Protein AF-A0A2V6LRP0-F1 (afdb_monomer)

Sequence (288 aa):
MRLLSAGLIYVAVSTVAALLLGENAGGLNWSISFVSLVVGATVGIALFFLIAPTPVRLGPSAQSPVAAPGDHPLARYRPIWLCLVGFVFAIFAFRSFCWLFYFEGGNIDIQSPFNLGDLGLHLTYIKTFANGVSLWPDSPIYVFSKLRYPVGIDLFNGILTNLGFDLRPQLAATGLLASLATFYALYRWGGTFTVAGFLFNGGIAGYAFLQTHQFLDYQGTSHVSWKSIPLTMFVTQRGLLYAIPAGLLLLRQWRVKYGSDSDQENQLLPVWAEYILYATMPLFHIHT

Secondary structure (DSSP, 8-state):
-HHHHHHHHHHHHHHHHHHHHHHHHTS--HHHHHHHHHHHHHHHHHHHHHSPPPP---SS-S------S---GGGGGHHHHHHHHHHHHHHHHHHHHHTSSEEETTEEE-S-HHHHHHHHHHHHHHHHHHTTPPSSPBPSSSTT-B--S--HHHHHHHHHHHTT--HHHHHHHHHHHHHHHHHHHHHHHHHHHHHHHHHT-S-SGGGGHHHH-----SSS-SS-----HIIIIITT-TTHHHHHHHHHHHHHHHHHHHSS-GGGGGGPPPHHHHHHHHHHHHHHT---

Foldseek 3Di:
DLLLLLVLQLLLQLLVQLQVVLQVVQADALVSLVVSNVRSNVVSVVQSVVADPDPPCPDDDDDDDDDDPDPPVVVVCQVVLLVVLVVVLLVLLQVLQLPCWDDDDPDIDGDAPLQPVLVVVLVVLLVCRLVTHGPQACDPVDPPHTDQDLCSVSSSSSSVVNNVDDPRVSRSVLSSVLSVLLSVLQCVQPRSVSSCCLVPDFDCPVVVCVVPVDDDDQCPDPPHHGDHCCRNPVSRQVLCSSCNSLVSLLVVLCCQVVHPVVVCPSRHGDPVSSCSSVVSSSSRDDRD

Structure (mmCIF, N/CA/C/O backbone):
data_AF-A0A2V6LRP0-F1
#
_entry.id   AF-A0A2V6LRP0-F1
#
loop_
_atom_site.group_PDB
_atom_site.id
_atom_site.type_symbol
_atom_site.label_atom_id
_atom_site.label_alt_id
_atom_site.label_comp_id
_atom_site.label_asym_id
_atom_site.label_entity_id
_atom_site.label_seq_id
_atom_site.pdbx_PDB_ins_code
_atom_site.Cartn_x
_atom_site.Cartn_y
_atom_site.Cartn_z
_atom_site.occupancy
_atom_site.B_iso_or_equiv
_atom_site.auth_seq_id
_atom_site.auth_comp_id
_atom_site.auth_asym_id
_atom_site.auth_atom_id
_atom_site.pdbx_PDB_model_num
ATOM 1 N N . MET A 1 1 ? 7.423 -14.444 -5.292 1.00 81.19 1 MET A N 1
ATOM 2 C CA . MET A 1 1 ? 5.959 -14.245 -5.244 1.00 81.19 1 MET A CA 1
ATOM 3 C C . MET A 1 1 ? 5.414 -14.575 -3.864 1.00 81.19 1 MET A C 1
ATOM 5 O O . MET A 1 1 ? 4.744 -13.717 -3.330 1.00 81.19 1 MET A O 1
ATOM 9 N N . ARG A 1 2 ? 5.790 -15.706 -3.238 1.00 89.50 2 ARG A N 1
ATOM 10 C CA . ARG A 1 2 ? 5.355 -16.110 -1.878 1.00 89.50 2 ARG A CA 1
ATOM 11 C C . ARG A 1 2 ? 5.292 -14.976 -0.846 1.00 89.50 2 ARG A C 1
ATOM 13 O O . ARG A 1 2 ? 4.224 -14.720 -0.313 1.00 89.50 2 ARG A O 1
ATOM 20 N N . LEU A 1 3 ? 6.409 -14.278 -0.611 1.00 91.69 3 LEU A N 1
ATOM 21 C CA . LEU A 1 3 ? 6.471 -13.178 0.363 1.00 91.69 3 LEU A CA 1
ATOM 22 C C . LEU A 1 3 ? 5.552 -12.006 -0.002 1.00 91.69 3 LEU A C 1
ATOM 24 O O . LEU A 1 3 ? 4.847 -11.499 0.860 1.00 91.69 3 LEU A O 1
ATOM 28 N N . LEU A 1 4 ? 5.532 -11.611 -1.281 1.00 93.00 4 LEU A N 1
ATOM 29 C CA . LEU A 1 4 ? 4.643 -10.556 -1.770 1.00 93.00 4 LEU A CA 1
ATOM 30 C C . LEU A 1 4 ? 3.175 -10.934 -1.525 1.00 93.00 4 LEU A 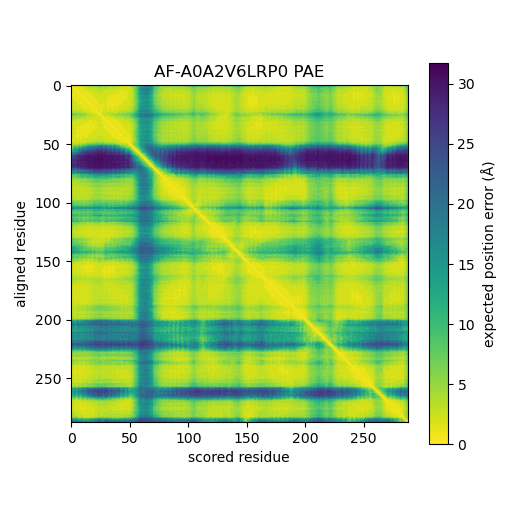C 1
ATOM 32 O O . LEU A 1 4 ? 2.433 -10.166 -0.927 1.00 93.00 4 LEU A O 1
ATOM 36 N N . SER A 1 5 ? 2.772 -12.131 -1.954 1.00 93.56 5 SER A N 1
ATOM 37 C CA . SER A 1 5 ? 1.408 -12.638 -1.801 1.00 93.56 5 SER A CA 1
ATOM 38 C C . SER A 1 5 ? 0.996 -12.731 -0.332 1.00 93.56 5 SER A C 1
ATOM 40 O O . SER A 1 5 ? -0.081 -12.269 0.028 1.00 93.56 5 SER A O 1
ATOM 42 N N . ALA A 1 6 ? 1.867 -13.279 0.519 1.00 95.06 6 ALA A N 1
ATOM 43 C CA . ALA A 1 6 ? 1.636 -13.389 1.955 1.00 95.06 6 ALA A CA 1
ATOM 44 C C . ALA A 1 6 ? 1.491 -12.014 2.622 1.00 95.06 6 ALA A C 1
ATOM 46 O O . ALA A 1 6 ? 0.571 -11.822 3.410 1.00 95.06 6 ALA A O 1
ATOM 47 N N . GLY A 1 7 ? 2.344 -11.046 2.270 1.00 96.12 7 GLY A N 1
ATOM 48 C CA . GLY A 1 7 ? 2.273 -9.682 2.798 1.00 96.12 7 GLY A CA 1
ATOM 49 C C . GLY A 1 7 ? 1.002 -8.939 2.376 1.00 96.12 7 GLY A C 1
ATOM 50 O O . GLY A 1 7 ? 0.372 -8.279 3.197 1.00 96.12 7 GLY A O 1
ATOM 51 N N . LEU A 1 8 ? 0.574 -9.085 1.120 1.00 96.44 8 LEU A N 1
ATOM 52 C CA . LEU A 1 8 ? -0.672 -8.475 0.643 1.00 96.44 8 LEU A CA 1
ATOM 53 C C . LEU A 1 8 ? -1.908 -9.105 1.296 1.00 96.44 8 LEU A C 1
ATOM 55 O O . LEU A 1 8 ? -2.848 -8.397 1.648 1.00 96.44 8 LEU A O 1
ATOM 59 N N . ILE A 1 9 ? -1.904 -10.422 1.494 1.00 97.12 9 ILE A N 1
ATOM 60 C CA . ILE A 1 9 ? -2.987 -11.116 2.198 1.00 97.12 9 ILE A CA 1
ATOM 61 C C . ILE A 1 9 ? -3.009 -10.754 3.677 1.00 97.12 9 ILE A C 1
ATOM 63 O O . ILE A 1 9 ? -4.087 -10.525 4.214 1.00 97.12 9 ILE A O 1
ATOM 67 N N . TYR A 1 10 ? -1.844 -10.616 4.311 1.00 97.75 10 TYR A N 1
ATOM 68 C CA . TYR A 1 10 ? -1.738 -10.119 5.679 1.00 97.75 10 TYR A CA 1
ATOM 69 C C . TYR A 1 10 ? -2.442 -8.768 5.837 1.00 97.75 10 TYR A C 1
ATOM 71 O O . TYR A 1 10 ? -3.301 -8.633 6.707 1.00 97.75 10 TYR A O 1
ATOM 79 N N . VAL A 1 11 ? -2.138 -7.798 4.967 1.00 97.38 11 VAL A N 1
ATOM 80 C CA . VAL A 1 11 ? -2.773 -6.472 5.006 1.00 97.38 11 VAL A CA 1
ATOM 81 C C . VAL A 1 11 ? -4.278 -6.586 4.756 1.00 97.38 11 VAL A C 1
ATOM 83 O O . VAL A 1 11 ? -5.061 -6.104 5.567 1.00 97.38 11 VAL A O 1
ATOM 86 N N . ALA A 1 12 ? -4.697 -7.273 3.691 1.00 97.12 12 ALA A N 1
ATOM 87 C CA . ALA A 1 12 ? -6.111 -7.395 3.331 1.00 97.12 12 ALA A CA 1
ATOM 88 C C . ALA A 1 12 ? -6.955 -8.042 4.434 1.00 97.12 12 ALA A C 1
ATOM 90 O O . ALA A 1 12 ? -7.984 -7.501 4.832 1.00 97.12 12 ALA A O 1
ATOM 91 N N . VAL A 1 13 ? -6.507 -9.189 4.944 1.00 97.81 13 VAL A N 1
ATOM 92 C CA . VAL A 1 13 ? -7.229 -9.952 5.965 1.00 97.81 13 VAL A CA 1
ATOM 93 C C . VAL A 1 13 ? -7.245 -9.197 7.289 1.00 97.81 13 VAL A C 1
ATOM 95 O O . VAL A 1 13 ? -8.294 -9.152 7.923 1.00 97.81 13 VAL A O 1
ATOM 98 N N . SER A 1 14 ? -6.139 -8.552 7.678 1.00 98.00 14 SER A N 1
ATOM 99 C CA . SER A 1 14 ? -6.110 -7.722 8.891 1.00 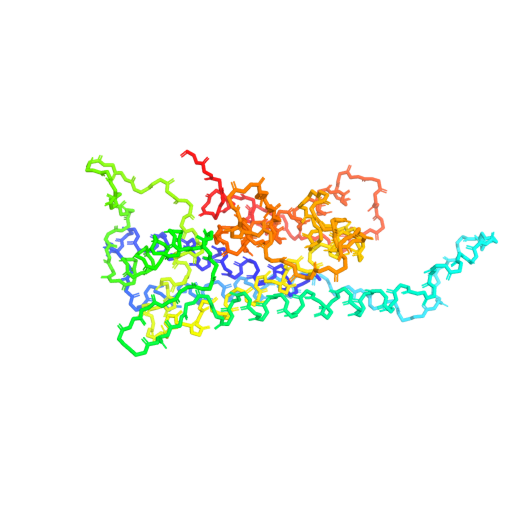98.00 14 SER A CA 1
ATOM 100 C C . SER A 1 14 ? -7.120 -6.581 8.810 1.00 98.00 14 SER A C 1
ATOM 102 O O . SER A 1 14 ? -7.878 -6.357 9.749 1.00 98.00 14 SER A O 1
ATOM 104 N N . THR A 1 15 ? -7.169 -5.880 7.675 1.00 96.88 15 THR A N 1
ATOM 105 C CA . THR A 1 15 ? -8.098 -4.764 7.473 1.00 96.88 15 THR A CA 1
ATOM 106 C C . THR A 1 15 ? -9.554 -5.228 7.487 1.00 96.88 15 THR A C 1
ATOM 108 O O . THR A 1 15 ? -10.384 -4.603 8.142 1.00 96.88 15 THR A O 1
ATOM 111 N N . VAL A 1 16 ? -9.878 -6.329 6.801 1.00 96.50 16 VAL A N 1
ATOM 112 C CA . VAL A 1 16 ? -11.248 -6.870 6.770 1.00 96.50 16 VAL A CA 1
ATOM 113 C C . VAL A 1 16 ? -11.673 -7.395 8.139 1.00 96.50 16 VAL A C 1
ATOM 115 O O . VAL A 1 16 ? -12.790 -7.122 8.567 1.00 96.50 16 VAL A O 1
ATOM 118 N N . ALA A 1 17 ? -10.796 -8.107 8.851 1.00 97.19 17 ALA A N 1
ATOM 119 C CA . ALA A 1 17 ? -11.086 -8.584 10.200 1.00 97.19 17 ALA A CA 1
ATOM 120 C C . ALA A 1 17 ? -11.372 -7.413 11.150 1.00 97.19 17 ALA A C 1
ATOM 122 O O . ALA A 1 17 ? -12.369 -7.441 11.868 1.00 97.19 17 ALA A O 1
ATOM 123 N N . ALA A 1 18 ? -10.560 -6.354 11.092 1.00 96.81 18 ALA A N 1
ATOM 124 C CA . ALA A 1 18 ? -10.759 -5.163 11.912 1.00 96.81 18 ALA A CA 1
ATOM 125 C C . ALA A 1 18 ? -12.062 -4.437 11.575 1.00 96.81 18 ALA A C 1
ATOM 127 O O . ALA A 1 18 ? -12.751 -3.975 12.480 1.00 96.81 18 ALA A O 1
ATOM 128 N N . LEU A 1 19 ? -12.417 -4.372 10.289 1.00 95.25 19 LEU A N 1
ATOM 129 C CA . LEU A 1 19 ? -13.678 -3.794 9.842 1.00 95.25 19 LEU A CA 1
ATOM 130 C C . LEU A 1 19 ? -14.876 -4.570 10.403 1.00 95.25 19 LEU A C 1
ATOM 132 O O . LEU A 1 19 ? -15.718 -3.981 11.071 1.00 95.25 19 LEU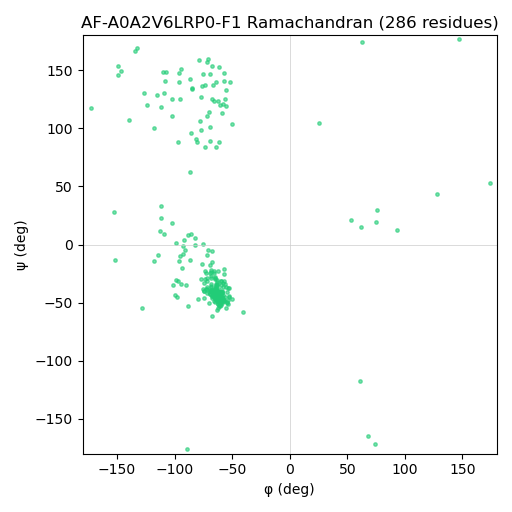 A O 1
ATOM 136 N N . LEU A 1 20 ? -14.921 -5.888 10.188 1.00 95.69 20 LEU A N 1
ATOM 137 C CA . LEU A 1 20 ? -16.047 -6.730 10.605 1.00 95.69 20 LEU A CA 1
ATOM 138 C C . LEU A 1 20 ? -16.187 -6.800 12.129 1.00 95.69 20 LEU A C 1
ATOM 140 O O . LEU A 1 20 ? -17.292 -6.728 12.665 1.00 95.69 20 LEU A O 1
ATOM 144 N N . LEU A 1 21 ? -15.076 -6.948 12.851 1.00 96.00 21 LEU A N 1
ATOM 145 C CA . LEU A 1 21 ? -15.097 -6.982 14.313 1.00 96.00 21 LEU A CA 1
ATOM 146 C C . LEU A 1 21 ? -15.426 -5.606 14.897 1.00 96.00 21 LEU A C 1
ATOM 148 O O . LEU A 1 21 ? -16.196 -5.520 15.852 1.00 96.00 21 LEU A O 1
ATOM 152 N N . GLY A 1 22 ? -14.876 -4.537 14.319 1.00 94.62 22 GLY A N 1
ATOM 153 C CA . GLY A 1 22 ? -15.127 -3.173 14.770 1.00 94.62 22 GLY A CA 1
ATOM 154 C C . GLY A 1 22 ? -16.558 -2.709 14.503 1.00 94.62 22 GLY A C 1
ATOM 155 O O . GLY A 1 22 ? -17.126 -2.028 15.347 1.00 94.62 22 GLY A O 1
ATOM 156 N N . GLU A 1 23 ? -17.182 -3.118 13.397 1.00 93.81 23 GLU A N 1
ATOM 157 C CA . GLU A 1 23 ? -18.602 -2.838 13.127 1.00 93.81 23 GLU A CA 1
ATOM 158 C C . GLU A 1 23 ? -19.511 -3.487 14.183 1.00 93.81 23 GLU A C 1
ATOM 160 O O . GLU A 1 23 ? -20.404 -2.836 14.719 1.00 93.81 23 GLU A O 1
ATOM 165 N N . ASN A 1 24 ? -19.219 -4.731 14.577 1.00 92.94 24 ASN A N 1
ATOM 166 C CA . ASN A 1 24 ? -19.981 -5.437 15.612 1.0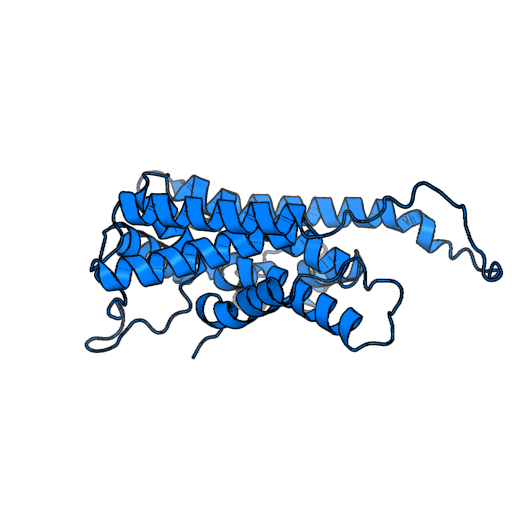0 92.94 24 ASN A CA 1
ATOM 167 C C . ASN A 1 24 ? -19.742 -4.899 17.033 1.00 92.94 24 ASN A C 1
ATOM 169 O O . ASN A 1 24 ? -20.615 -5.011 17.891 1.00 92.94 24 ASN A O 1
ATOM 173 N N . ALA A 1 25 ? -18.561 -4.339 17.302 1.00 91.88 25 ALA A N 1
ATOM 174 C CA . ALA A 1 25 ? -18.176 -3.840 18.621 1.00 91.88 25 ALA A CA 1
ATOM 175 C C . ALA A 1 25 ? -18.342 -2.319 18.794 1.00 91.88 25 ALA A C 1
ATOM 177 O O . ALA A 1 25 ? -18.007 -1.791 19.853 1.00 91.88 25 ALA A O 1
ATOM 178 N N . GLY A 1 26 ? -18.834 -1.612 17.771 1.00 91.12 26 GLY A N 1
ATOM 179 C CA . GLY A 1 26 ? -19.011 -0.158 17.800 1.00 91.12 26 GLY A CA 1
ATOM 180 C C . GLY A 1 26 ? -17.716 0.652 17.663 1.00 91.12 26 GLY A C 1
ATOM 181 O O . GLY A 1 26 ? -17.709 1.829 18.009 1.00 91.12 26 GLY A O 1
ATOM 182 N N . GLY A 1 27 ? -16.636 0.053 17.153 1.00 93.56 27 GLY A N 1
ATOM 183 C CA . GLY A 1 27 ? -15.362 0.717 16.868 1.00 93.56 27 GLY A CA 1
ATOM 184 C C . GLY A 1 27 ? -14.135 -0.172 17.071 1.00 93.56 27 GLY A C 1
ATOM 185 O O . GLY A 1 27 ? -14.229 -1.324 17.499 1.00 93.56 27 GLY A O 1
ATOM 186 N N . LEU A 1 28 ? -12.951 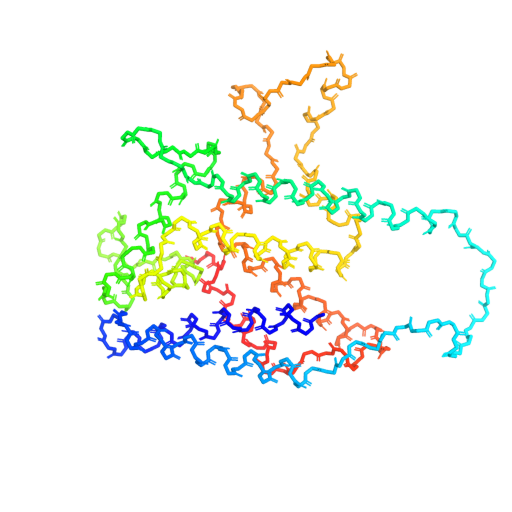0.363 16.756 1.00 94.81 28 LEU A N 1
ATOM 187 C CA . LEU A 1 28 ? -11.689 -0.308 17.072 1.00 94.81 28 LEU A CA 1
ATOM 188 C C . LEU A 1 28 ? -11.353 -0.166 18.558 1.00 94.81 28 LEU A C 1
ATOM 190 O O . LEU A 1 28 ? -11.410 0.916 19.130 1.00 94.81 28 LEU A O 1
ATOM 194 N N . ASN A 1 29 ? -10.917 -1.264 19.163 1.00 95.44 29 ASN A N 1
ATOM 195 C CA . ASN A 1 29 ? -10.284 -1.282 20.476 1.00 95.44 29 ASN A CA 1
ATOM 196 C C . ASN A 1 29 ? -9.015 -2.136 20.412 1.00 95.44 29 ASN A C 1
ATOM 198 O O . ASN A 1 29 ? -8.767 -2.818 19.413 1.00 95.44 29 ASN A O 1
ATOM 202 N N . TRP A 1 30 ? -8.204 -2.076 21.464 1.00 96.50 30 TRP A N 1
ATOM 203 C CA . TRP A 1 30 ? -6.908 -2.750 21.494 1.00 96.50 30 TRP A CA 1
ATOM 204 C C . TRP A 1 30 ? -7.016 -4.247 21.150 1.00 96.50 30 TRP A C 1
ATOM 206 O O . TRP A 1 30 ? -6.268 -4.744 20.307 1.00 96.50 30 TRP A O 1
ATOM 216 N N . SER A 1 31 ? -8.001 -4.947 21.723 1.00 97.12 31 SER A N 1
ATOM 217 C CA . SER A 1 31 ? -8.227 -6.380 21.496 1.00 97.12 31 SER A CA 1
ATOM 218 C C . SER A 1 31 ? -8.595 -6.683 20.046 1.00 97.12 31 SER A C 1
ATOM 220 O O . SER A 1 31 ? -8.038 -7.605 19.454 1.00 97.12 31 SER A O 1
ATOM 222 N N . ILE A 1 32 ? -9.493 -5.895 19.449 1.00 97.06 32 ILE A N 1
ATOM 223 C CA . ILE A 1 32 ? -9.894 -6.045 18.043 1.00 97.06 32 ILE A CA 1
ATOM 224 C C . ILE A 1 32 ? -8.700 -5.813 17.129 1.00 97.06 32 ILE A C 1
ATOM 226 O O . ILE A 1 32 ? -8.460 -6.618 16.229 1.00 97.06 32 ILE A O 1
ATOM 230 N N . SER A 1 33 ? -7.926 -4.755 17.375 1.00 97.12 33 SER A N 1
ATOM 231 C CA . SER A 1 33 ? -6.719 -4.471 16.602 1.00 97.12 33 SER A CA 1
ATOM 232 C C . SER A 1 33 ? -5.726 -5.628 16.672 1.00 97.12 33 SER A C 1
ATOM 234 O O . SER A 1 33 ? -5.255 -6.098 15.637 1.00 97.12 33 SER A O 1
ATOM 236 N N . PHE A 1 34 ? -5.449 -6.130 17.875 1.00 97.88 34 PHE A N 1
ATOM 237 C CA . PHE A 1 34 ? -4.514 -7.230 18.083 1.00 97.88 34 PHE A CA 1
ATOM 238 C C . PHE A 1 34 ? -4.980 -8.516 17.387 1.00 97.88 34 PHE A C 1
ATOM 240 O O . PHE A 1 34 ? -4.234 -9.098 16.598 1.00 97.88 34 PHE A O 1
ATOM 247 N N . VAL A 1 35 ? -6.231 -8.927 17.616 1.00 97.94 35 VAL A N 1
ATOM 248 C CA . VAL A 1 35 ? -6.817 -10.129 17.001 1.00 97.94 35 VAL A CA 1
ATOM 249 C C . VAL A 1 35 ? -6.803 -10.023 15.478 1.00 97.94 35 VAL A C 1
ATOM 251 O O . VAL A 1 35 ? -6.448 -10.989 14.807 1.00 97.94 35 VAL A O 1
ATOM 254 N N . SER A 1 36 ? -7.114 -8.853 14.921 1.00 97.94 36 SER A N 1
ATOM 255 C CA . SER A 1 36 ? -7.132 -8.643 13.470 1.00 97.94 36 SER A CA 1
ATOM 256 C C . SER A 1 36 ? -5.757 -8.856 12.835 1.00 97.94 36 SER A C 1
ATOM 258 O O . SER A 1 36 ? -5.660 -9.536 11.812 1.00 97.94 36 SER A O 1
ATOM 260 N N . LEU A 1 37 ? -4.684 -8.357 13.464 1.00 98.00 37 LEU A N 1
ATOM 261 C CA . LEU A 1 37 ? -3.315 -8.603 12.995 1.00 98.00 37 LEU A CA 1
ATOM 262 C C . LEU A 1 37 ? -2.916 -10.075 13.122 1.00 98.00 37 LEU A C 1
ATOM 264 O O . LEU A 1 37 ? -2.272 -10.609 12.221 1.00 98.00 37 LEU A O 1
ATOM 268 N N . VAL A 1 38 ? -3.306 -10.746 14.211 1.00 98.06 38 VAL A N 1
ATOM 269 C CA . VAL A 1 38 ? -3.031 -12.179 14.397 1.00 98.06 38 VAL A CA 1
ATOM 270 C C . VAL A 1 38 ? -3.719 -13.000 13.308 1.00 98.06 38 VAL A C 1
ATOM 272 O O . VAL A 1 38 ? -3.060 -13.814 12.665 1.00 98.06 38 VAL A O 1
ATOM 275 N N . VAL A 1 39 ? -5.001 -12.744 13.033 1.00 98.00 39 VAL A N 1
ATOM 276 C CA . VAL A 1 39 ? -5.752 -13.421 11.961 1.00 98.00 39 VAL A CA 1
ATOM 277 C C . VAL A 1 39 ? -5.089 -13.180 10.605 1.00 98.00 39 VAL A C 1
ATOM 279 O O . VAL A 1 39 ? -4.840 -14.134 9.863 1.00 98.00 39 VAL A O 1
ATOM 282 N N . GLY A 1 40 ? -4.730 -11.932 10.295 1.00 97.44 40 GLY A N 1
ATOM 283 C CA . GLY A 1 40 ? -3.989 -11.612 9.079 1.00 97.44 40 GLY A CA 1
ATOM 284 C C . GLY A 1 40 ? -2.662 -12.364 8.984 1.00 97.44 40 GLY A C 1
ATOM 285 O O . GLY A 1 40 ? -2.330 -12.899 7.923 1.00 97.44 40 GLY A O 1
ATOM 286 N N . ALA A 1 41 ? -1.904 -12.442 10.082 1.00 97.69 41 ALA A N 1
ATOM 287 C CA . ALA A 1 41 ? -0.611 -13.122 10.123 1.00 97.69 41 ALA A CA 1
ATOM 288 C C . ALA A 1 41 ? -0.776 -14.626 9.906 1.00 97.69 41 ALA A C 1
ATOM 290 O O . ALA A 1 41 ? -0.056 -15.206 9.095 1.00 97.69 41 ALA A O 1
ATOM 291 N N . THR A 1 42 ? -1.758 -15.252 10.555 1.00 97.69 42 THR A N 1
ATOM 292 C CA . THR A 1 42 ? -2.059 -16.676 10.382 1.00 97.69 42 THR A CA 1
ATOM 293 C C . THR A 1 42 ? -2.390 -17.003 8.929 1.00 97.69 42 THR A C 1
ATOM 295 O O . THR A 1 42 ? -1.798 -17.923 8.365 1.00 97.69 42 THR A O 1
ATOM 298 N N . VAL A 1 43 ? -3.274 -16.233 8.285 1.00 96.88 43 VAL A N 1
ATOM 299 C CA . VAL A 1 43 ? -3.660 -16.481 6.884 1.00 96.88 43 VAL A CA 1
ATOM 300 C C . VAL A 1 43 ? -2.503 -16.189 5.923 1.00 96.88 43 VAL A C 1
ATOM 302 O O . VAL A 1 43 ? -2.271 -16.958 4.988 1.00 96.88 43 VAL A O 1
ATOM 305 N N . GLY A 1 44 ? -1.728 -15.128 6.165 1.00 96.12 44 GLY A N 1
ATOM 306 C CA . GLY A 1 44 ? -0.536 -14.806 5.376 1.00 96.12 44 GLY A CA 1
ATOM 307 C C . GLY A 1 44 ? 0.544 -15.890 5.464 1.00 96.12 44 GLY A C 1
ATOM 308 O O . GLY A 1 44 ? 1.090 -16.302 4.439 1.00 96.12 44 GLY A O 1
ATOM 309 N N . ILE A 1 45 ? 0.816 -16.406 6.666 1.00 96.25 45 ILE A N 1
ATOM 310 C CA . ILE A 1 45 ? 1.762 -17.507 6.901 1.00 96.25 45 ILE A CA 1
ATOM 311 C C . ILE A 1 45 ? 1.253 -18.799 6.256 1.00 96.25 45 ILE A C 1
ATOM 313 O O . ILE A 1 45 ? 2.014 -19.475 5.561 1.00 96.25 45 ILE A O 1
ATOM 317 N N . ALA A 1 46 ? -0.031 -19.125 6.418 1.00 94.62 46 ALA A N 1
ATOM 318 C CA . ALA A 1 46 ? -0.636 -20.284 5.768 1.00 94.62 46 ALA A CA 1
ATOM 319 C C . ALA A 1 46 ? -0.469 -20.206 4.244 1.00 94.62 46 ALA A C 1
ATOM 321 O O . ALA A 1 46 ? 0.019 -21.150 3.623 1.00 94.62 46 ALA A O 1
ATOM 322 N N . LEU A 1 47 ? -0.771 -19.052 3.639 1.00 93.81 47 LEU A N 1
ATOM 323 C CA . LEU A 1 47 ? -0.557 -18.840 2.210 1.00 93.81 47 LEU A CA 1
ATOM 324 C C . LEU A 1 47 ? 0.910 -18.994 1.813 1.00 93.81 47 LEU A C 1
ATOM 326 O O . LEU A 1 47 ? 1.207 -19.605 0.786 1.00 93.81 47 LEU A 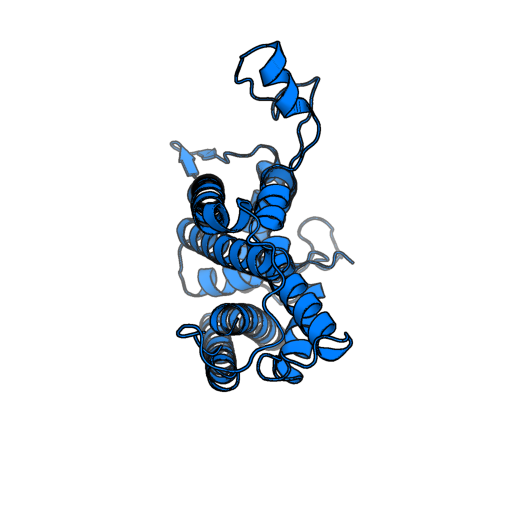O 1
ATOM 330 N N . PHE A 1 48 ? 1.829 -18.442 2.610 1.00 92.56 48 PHE A N 1
ATOM 331 C CA . PHE A 1 48 ? 3.255 -18.566 2.349 1.00 92.56 48 PHE A CA 1
ATOM 332 C C . PHE A 1 48 ? 3.637 -20.035 2.189 1.00 92.56 48 PHE A C 1
ATOM 334 O O . PHE A 1 48 ? 4.285 -20.367 1.19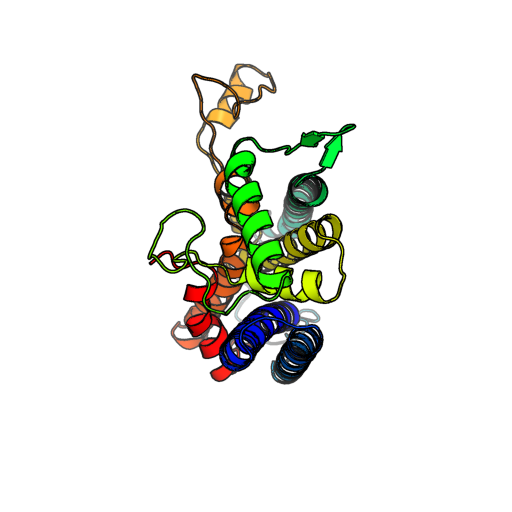9 1.00 92.56 48 PHE A O 1
ATOM 341 N N . PHE A 1 49 ? 3.200 -20.915 3.094 1.00 91.44 49 PHE A N 1
ATOM 342 C CA . PHE A 1 49 ? 3.490 -22.350 3.037 1.00 91.44 49 PHE A CA 1
ATOM 343 C C . PHE A 1 49 ? 2.742 -23.100 1.930 1.00 91.44 49 PHE A C 1
ATOM 345 O O . PHE A 1 49 ? 3.313 -24.033 1.371 1.00 91.44 49 PHE A O 1
ATOM 352 N N . LEU A 1 50 ? 1.531 -22.671 1.566 1.00 88.69 50 LEU A N 1
ATOM 353 C CA . LEU A 1 50 ? 0.731 -23.303 0.509 1.00 88.69 50 LEU A CA 1
ATOM 354 C C . LEU A 1 50 ? 1.243 -23.019 -0.908 1.00 88.69 50 LEU A C 1
ATOM 356 O O . LEU A 1 50 ? 1.058 -23.840 -1.802 1.00 88.69 50 LEU A O 1
ATOM 360 N N . ILE A 1 51 ? 1.880 -21.870 -1.140 1.00 85.25 51 ILE A N 1
ATOM 361 C CA . ILE A 1 51 ? 2.463 -21.565 -2.450 1.00 85.25 51 ILE A CA 1
ATOM 362 C C . ILE A 1 51 ? 3.780 -22.331 -2.601 1.00 85.25 51 ILE A C 1
ATOM 364 O O . ILE A 1 51 ? 4.693 -22.175 -1.783 1.00 85.25 51 ILE A O 1
ATOM 368 N N . ALA A 1 52 ? 3.918 -23.090 -3.690 1.00 73.69 52 ALA A N 1
ATOM 369 C CA . ALA A 1 52 ? 5.150 -23.804 -3.990 1.00 73.69 52 ALA A CA 1
ATOM 370 C C . ALA A 1 52 ? 6.353 -22.835 -4.076 1.00 73.69 52 ALA A C 1
ATOM 372 O O . ALA A 1 52 ? 6.235 -21.718 -4.603 1.00 73.69 52 ALA A O 1
ATOM 373 N N . PRO A 1 53 ? 7.536 -23.221 -3.561 1.00 70.19 53 PRO A N 1
ATOM 374 C CA . PRO A 1 53 ? 8.746 -22.449 -3.782 1.00 70.19 53 PRO A CA 1
ATOM 375 C C . PRO A 1 53 ? 8.963 -22.271 -5.284 1.00 70.19 53 PRO A C 1
ATOM 377 O O . PRO A 1 53 ? 8.895 -23.231 -6.046 1.00 70.19 53 PRO A O 1
ATOM 380 N N . THR A 1 54 ? 9.260 -21.044 -5.717 1.00 61.84 54 THR A N 1
ATOM 381 C CA . THR A 1 54 ? 9.827 -20.837 -7.052 1.00 61.84 54 THR A CA 1
ATOM 382 C C . THR A 1 54 ? 11.085 -21.696 -7.138 1.00 61.84 54 THR A C 1
ATOM 384 O O . THR A 1 54 ? 11.987 -21.448 -6.330 1.00 61.84 54 THR A O 1
ATOM 387 N N . PRO A 1 55 ? 11.173 -22.676 -8.057 1.00 53.72 55 PRO A N 1
ATOM 388 C CA . PRO A 1 55 ? 12.410 -23.408 -8.232 1.00 53.72 55 PRO A CA 1
ATOM 389 C C . PRO A 1 55 ? 13.487 -22.380 -8.564 1.00 53.72 55 PRO A C 1
ATOM 391 O O . PRO A 1 55 ? 13.358 -21.598 -9.512 1.00 53.72 55 PRO A O 1
ATOM 394 N N . VAL A 1 56 ? 14.523 -22.326 -7.729 1.00 44.66 56 VAL A N 1
ATOM 395 C CA . VAL A 1 56 ? 15.753 -21.628 -8.080 1.00 44.66 56 VAL A CA 1
ATOM 396 C C . VAL A 1 56 ? 16.227 -22.328 -9.348 1.00 44.66 56 VAL A C 1
ATOM 398 O O . VAL A 1 56 ? 16.530 -23.517 -9.297 1.00 44.66 56 VAL A O 1
ATOM 401 N N . ARG A 1 57 ? 16.229 -21.641 -10.500 1.00 43.22 57 ARG A N 1
ATOM 402 C CA . ARG A 1 57 ? 16.934 -22.137 -11.691 1.00 43.22 57 ARG A CA 1
ATOM 403 C C . ARG A 1 57 ? 18.424 -22.162 -11.344 1.00 43.22 57 ARG A C 1
ATOM 405 O O . ARG A 1 57 ? 19.147 -21.201 -11.587 1.00 43.22 57 ARG A O 1
ATOM 412 N N . LEU A 1 58 ? 18.846 -23.240 -10.698 1.00 37.47 58 LEU A N 1
ATOM 413 C CA . LEU A 1 58 ? 20.229 -23.604 -10.450 1.00 37.47 58 LEU A CA 1
ATOM 414 C C . LEU A 1 58 ? 20.802 -24.097 -11.779 1.00 37.47 58 LEU A C 1
ATOM 416 O O . LEU A 1 58 ? 20.789 -25.285 -12.060 1.00 37.47 58 LEU A O 1
ATOM 420 N N . GLY A 1 59 ? 21.258 -23.161 -12.611 1.00 36.09 59 GLY A N 1
ATOM 421 C CA . GLY A 1 59 ? 22.063 -23.463 -13.796 1.00 36.09 59 GLY A CA 1
ATOM 422 C C . GLY A 1 59 ? 21.384 -24.311 -14.892 1.00 36.09 59 GLY A C 1
ATOM 423 O O . GLY A 1 59 ? 20.230 -24.722 -14.768 1.00 36.09 59 GLY A O 1
ATOM 424 N N . PRO A 1 60 ? 22.067 -24.499 -16.035 1.00 44.91 60 PRO A N 1
ATOM 425 C CA . PRO A 1 60 ? 21.487 -25.098 -17.230 1.00 44.91 60 PRO A CA 1
ATOM 426 C C . PRO A 1 60 ? 21.568 -26.631 -17.192 1.00 44.91 60 PRO A C 1
ATOM 428 O O . PRO A 1 60 ? 22.565 -27.221 -17.587 1.00 44.91 60 PRO A O 1
ATOM 431 N N . SER A 1 61 ? 20.491 -27.275 -16.758 1.00 43.97 61 SER A N 1
ATOM 432 C CA . SER A 1 61 ? 20.190 -28.696 -17.005 1.00 43.97 61 SER A CA 1
ATOM 433 C C . SER A 1 61 ? 18.776 -28.941 -16.479 1.00 43.97 61 SER A C 1
ATOM 435 O O . SER A 1 61 ? 18.542 -28.728 -15.297 1.00 43.97 61 SER A O 1
ATOM 437 N N . ALA A 1 62 ? 17.743 -29.319 -17.216 1.00 39.69 62 ALA A N 1
ATOM 438 C CA . ALA A 1 62 ? 17.525 -29.855 -18.552 1.00 39.69 62 ALA A CA 1
ATOM 439 C C . ALA A 1 62 ? 16.129 -29.318 -18.980 1.00 39.69 62 ALA A C 1
ATOM 441 O O . ALA A 1 62 ? 15.331 -28.976 -18.114 1.00 39.69 62 ALA A O 1
ATOM 442 N N . GLN A 1 63 ? 15.726 -29.122 -20.230 1.00 34.12 63 GLN A N 1
ATOM 443 C CA . GLN A 1 63 ? 15.994 -29.777 -21.502 1.00 34.12 63 GLN A CA 1
ATOM 444 C C . GLN A 1 63 ? 15.962 -28.698 -22.605 1.00 34.12 63 GLN A C 1
ATOM 446 O O . GLN A 1 63 ? 15.261 -27.693 -22.484 1.00 34.12 63 GLN A O 1
ATOM 451 N N . SER A 1 64 ? 16.747 -28.889 -23.664 1.00 34.00 64 SER A N 1
ATOM 452 C CA . SER A 1 64 ? 16.783 -28.021 -24.845 1.00 34.00 64 SER A CA 1
ATOM 453 C C . SER A 1 64 ? 15.410 -27.888 -25.518 1.00 34.00 64 SER A C 1
ATOM 455 O O . SER A 1 64 ? 14.691 -28.874 -25.657 1.00 34.00 64 SER A O 1
ATOM 457 N N . PRO A 1 65 ? 15.138 -26.716 -26.102 1.00 39.41 65 PRO A N 1
ATOM 458 C CA . PRO A 1 65 ? 15.034 -26.682 -27.551 1.00 39.41 65 PRO A CA 1
ATOM 459 C C . PRO A 1 65 ? 16.165 -25.813 -28.094 1.00 39.41 65 PRO A C 1
ATOM 461 O O . PRO A 1 65 ? 16.410 -24.724 -27.589 1.00 39.41 65 PRO A O 1
ATOM 464 N N . VAL A 1 66 ? 16.897 -26.370 -29.060 1.00 36.91 66 VAL A N 1
ATOM 465 C CA . VAL A 1 66 ? 17.692 -25.691 -30.094 1.00 36.91 66 VAL A CA 1
ATOM 466 C C . VAL A 1 66 ? 18.168 -24.284 -29.716 1.00 36.91 66 VAL A C 1
ATOM 468 O O . VAL A 1 66 ? 17.403 -23.323 -29.765 1.00 36.91 66 VAL A O 1
ATOM 471 N N . ALA A 1 67 ? 19.457 -24.163 -29.389 1.00 36.72 67 ALA A N 1
ATOM 472 C CA . ALA A 1 67 ? 20.132 -22.879 -29.288 1.00 36.72 67 ALA A CA 1
ATOM 473 C C . ALA A 1 67 ? 19.851 -22.053 -30.554 1.00 36.72 67 ALA A C 1
ATOM 475 O O . ALA A 1 67 ? 20.401 -22.323 -31.621 1.00 36.72 67 ALA A O 1
ATOM 476 N N . ALA A 1 68 ? 18.966 -21.064 -30.437 1.00 39.62 68 ALA A N 1
ATOM 477 C CA . ALA A 1 68 ? 18.835 -20.030 -31.442 1.00 39.62 68 ALA A CA 1
ATOM 478 C C . ALA A 1 68 ? 20.149 -19.227 -31.423 1.00 39.62 68 ALA A C 1
ATOM 480 O O . ALA A 1 68 ? 20.539 -18.737 -30.357 1.00 39.62 68 ALA A O 1
ATOM 481 N N . PRO A 1 69 ? 20.868 -19.107 -32.552 1.00 43.78 69 PRO A N 1
ATOM 482 C CA . PRO A 1 69 ? 22.070 -18.295 -32.626 1.00 43.78 69 PRO A CA 1
ATOM 483 C C . PRO A 1 69 ? 21.648 -16.830 -32.512 1.00 43.78 69 PRO A C 1
ATOM 485 O O . PRO A 1 69 ? 21.117 -16.239 -33.448 1.00 43.78 69 PRO A O 1
ATOM 488 N N . GLY A 1 70 ? 21.818 -16.265 -31.322 1.00 46.75 70 GLY A N 1
ATOM 489 C CA . GLY A 1 70 ? 21.358 -14.918 -31.017 1.00 46.75 70 GLY A CA 1
ATOM 490 C C . GLY A 1 70 ? 21.542 -14.573 -29.550 1.00 46.75 70 GLY A C 1
ATOM 491 O O . GLY A 1 70 ? 20.587 -14.163 -28.892 1.00 46.75 70 GLY A O 1
ATOM 492 N N . ASP A 1 71 ? 22.760 -14.736 -29.026 1.00 48.12 71 ASP A N 1
ATOM 493 C CA . ASP A 1 71 ? 23.159 -14.094 -27.772 1.00 48.12 71 ASP A CA 1
ATOM 494 C C . ASP A 1 71 ? 23.071 -12.577 -27.980 1.00 48.12 71 ASP A C 1
ATOM 496 O O . ASP A 1 71 ? 24.007 -11.916 -28.432 1.00 48.12 71 ASP A O 1
ATOM 500 N N . HIS A 1 72 ? 21.890 -12.011 -27.727 1.00 58.22 72 HIS A N 1
ATOM 501 C CA . HIS A 1 72 ? 21.691 -10.577 -27.819 1.00 58.22 72 HIS A CA 1
ATOM 502 C C . HIS A 1 72 ? 22.641 -9.908 -26.810 1.00 58.22 72 HIS A C 1
ATOM 504 O O . HIS A 1 72 ? 22.495 -10.134 -25.604 1.00 58.22 72 HIS A O 1
ATOM 510 N N . PRO A 1 73 ? 23.567 -9.032 -27.246 1.00 60.91 73 PRO A N 1
ATOM 511 C CA . PRO A 1 73 ? 24.573 -8.409 -26.375 1.00 60.91 73 PRO A CA 1
ATOM 512 C C . PRO A 1 73 ? 23.956 -7.640 -25.192 1.00 60.91 73 PRO A C 1
ATOM 514 O O . PRO A 1 73 ? 24.584 -7.452 -24.151 1.00 60.91 73 PRO A O 1
ATOM 517 N N . LEU A 1 74 ? 22.681 -7.261 -25.311 1.00 60.34 74 LEU A N 1
ATOM 518 C CA . LEU A 1 74 ? 21.885 -6.597 -24.281 1.00 60.34 74 LEU A CA 1
ATOM 519 C C . LEU A 1 74 ? 21.565 -7.480 -23.060 1.00 60.34 74 LEU A C 1
ATOM 521 O O . LEU A 1 74 ? 21.301 -6.945 -21.981 1.00 60.34 74 LEU A O 1
ATOM 525 N N . ALA A 1 75 ? 21.610 -8.812 -23.175 1.00 65.25 75 ALA A N 1
ATOM 526 C CA . ALA A 1 75 ? 21.363 -9.715 -22.047 1.00 65.25 75 ALA A CA 1
ATOM 527 C C . ALA A 1 75 ? 22.415 -9.552 -20.933 1.00 65.25 75 ALA A C 1
ATOM 529 O O . ALA A 1 75 ? 22.073 -9.634 -19.752 1.00 65.25 75 ALA A O 1
ATOM 530 N N . ARG A 1 76 ? 23.660 -9.216 -21.303 1.00 74.00 76 ARG A N 1
ATOM 531 C CA . ARG A 1 76 ? 24.789 -8.989 -20.385 1.00 74.00 76 ARG A CA 1
ATOM 532 C C . ARG A 1 76 ? 24.588 -7.787 -19.459 1.00 74.00 76 ARG A C 1
ATOM 534 O O . ARG A 1 76 ? 25.074 -7.793 -18.333 1.00 74.00 76 ARG A O 1
ATOM 541 N N . TYR A 1 77 ? 23.848 -6.773 -19.907 1.00 79.25 77 TYR A N 1
ATOM 542 C CA . TYR A 1 77 ? 23.640 -5.529 -19.156 1.00 79.25 77 TYR A CA 1
ATOM 543 C C . TYR A 1 77 ? 22.381 -5.542 -18.282 1.00 79.25 77 TYR A C 1
ATOM 545 O O . TYR A 1 77 ? 22.198 -4.644 -17.463 1.00 79.25 77 TYR A O 1
ATOM 553 N N . ARG A 1 78 ? 21.517 -6.561 -18.400 1.00 80.31 78 ARG A N 1
ATOM 554 C CA . ARG A 1 78 ? 20.300 -6.700 -17.578 1.00 80.31 78 ARG A CA 1
ATOM 555 C C . ARG A 1 78 ? 20.530 -6.547 -16.064 1.00 80.31 78 ARG A C 1
ATOM 557 O O . ARG A 1 78 ? 19.760 -5.800 -15.459 1.00 80.31 78 ARG A O 1
ATOM 564 N N . PRO A 1 79 ? 21.534 -7.191 -15.431 1.00 86.31 79 PRO A N 1
ATOM 565 C CA . PRO A 1 79 ? 21.759 -7.031 -13.992 1.00 86.31 79 PRO A CA 1
ATOM 566 C C . PRO A 1 79 ? 22.242 -5.623 -13.625 1.00 86.31 79 PRO A C 1
ATOM 568 O O . PRO A 1 79 ? 21.842 -5.098 -12.590 1.00 86.31 79 PRO A O 1
ATOM 571 N N . ILE A 1 80 ? 23.038 -4.984 -14.489 1.00 89.56 80 ILE A N 1
ATOM 572 C CA . ILE A 1 80 ? 23.527 -3.613 -14.279 1.00 89.56 80 ILE A CA 1
ATOM 573 C C . ILE A 1 80 ? 22.349 -2.638 -14.301 1.00 89.56 80 ILE A C 1
ATOM 575 O O . ILE A 1 80 ? 22.181 -1.854 -13.371 1.00 89.56 80 ILE A O 1
ATOM 579 N N . TRP A 1 81 ? 21.486 -2.736 -15.316 1.00 88.69 81 TRP A N 1
ATOM 580 C CA . TRP A 1 81 ? 20.284 -1.908 -15.407 1.00 88.69 81 TRP A CA 1
ATOM 581 C C . TRP A 1 81 ? 19.323 -2.150 -14.247 1.00 88.69 81 TRP A C 1
ATOM 583 O O . TRP A 1 81 ? 18.752 -1.198 -13.727 1.00 88.69 81 TRP A O 1
ATOM 593 N N . LEU A 1 82 ? 19.150 -3.405 -13.820 1.00 91.94 82 LEU A N 1
ATOM 594 C CA . LEU A 1 82 ? 18.334 -3.725 -12.650 1.00 91.94 82 LEU A CA 1
ATOM 595 C C . LEU A 1 82 ? 18.888 -3.068 -11.382 1.00 91.94 82 LEU A C 1
ATOM 597 O O . LEU A 1 82 ? 18.117 -2.490 -10.622 1.00 91.94 82 LEU A O 1
ATOM 601 N N . CYS A 1 83 ? 20.204 -3.137 -11.174 1.00 92.88 83 CYS A N 1
ATOM 602 C CA . CYS A 1 83 ? 20.868 -2.509 -10.037 1.00 92.88 83 CYS A CA 1
ATOM 603 C C . CYS A 1 83 ? 20.696 -0.986 -10.067 1.00 92.88 83 CYS A C 1
ATOM 605 O O . CYS A 1 83 ? 20.259 -0.403 -9.081 1.00 92.88 83 CYS A O 1
ATOM 607 N N . LEU A 1 84 ? 20.947 -0.355 -11.218 1.00 93.38 84 LEU A N 1
ATOM 608 C CA . LEU A 1 84 ? 20.824 1.093 -11.381 1.00 93.38 84 LEU A CA 1
ATOM 609 C C . LEU A 1 84 ? 19.388 1.562 -11.138 1.00 93.38 84 LEU A C 1
ATOM 611 O O . LEU A 1 84 ? 19.156 2.425 -10.299 1.00 93.38 84 LEU A O 1
ATOM 615 N N . VAL A 1 85 ? 18.409 0.971 -11.825 1.00 93.81 85 VAL A N 1
ATOM 616 C CA . VAL A 1 85 ? 16.997 1.351 -11.661 1.00 93.81 85 VAL A CA 1
ATOM 617 C C . VAL A 1 85 ? 16.506 1.036 -10.249 1.00 93.81 85 VAL A C 1
ATOM 619 O O . VAL A 1 85 ? 15.788 1.842 -9.664 1.00 93.81 85 VAL A O 1
ATOM 622 N N . GLY A 1 86 ? 16.926 -0.093 -9.671 1.00 94.50 86 GLY A N 1
ATOM 623 C CA . GLY A 1 86 ? 16.634 -0.443 -8.281 1.00 94.50 86 GLY A CA 1
ATOM 624 C C . GLY A 1 86 ? 17.192 0.568 -7.287 1.00 94.50 86 GLY A C 1
ATOM 625 O O . GLY A 1 86 ? 16.485 0.967 -6.367 1.00 94.50 86 GLY A O 1
ATOM 626 N N . PHE A 1 87 ? 18.416 1.044 -7.504 1.00 95.75 87 PHE A N 1
ATOM 627 C CA . PHE A 1 87 ? 19.042 2.063 -6.670 1.00 95.75 87 PHE A CA 1
ATOM 628 C C . PHE A 1 87 ? 18.303 3.404 -6.746 1.00 95.75 87 PHE A C 1
ATOM 630 O O . PHE A 1 87 ? 17.978 3.979 -5.709 1.00 95.75 87 PHE A O 1
ATOM 637 N N . VAL A 1 88 ? 17.955 3.878 -7.949 1.00 94.12 88 VAL A N 1
ATOM 638 C CA . VAL A 1 88 ? 17.182 5.127 -8.101 1.00 94.12 88 VAL A CA 1
ATOM 639 C C . VAL A 1 88 ? 15.789 4.986 -7.478 1.00 94.12 88 VAL A C 1
ATOM 641 O O . VAL A 1 88 ? 15.337 5.889 -6.777 1.00 94.12 88 VAL A O 1
ATOM 644 N N . PHE A 1 89 ? 15.126 3.841 -7.663 1.00 95.19 89 PHE A N 1
ATOM 645 C CA . PHE A 1 89 ? 13.832 3.568 -7.036 1.00 95.19 89 PHE A CA 1
ATOM 646 C C . PHE A 1 89 ? 13.932 3.552 -5.503 1.00 95.19 89 PHE A C 1
ATOM 648 O O . PHE A 1 89 ? 13.054 4.082 -4.825 1.00 95.19 89 PHE A O 1
ATOM 655 N N . ALA A 1 90 ? 15.007 2.986 -4.945 1.00 95.69 90 ALA A N 1
ATOM 656 C CA . ALA A 1 90 ? 15.251 2.977 -3.505 1.00 95.69 90 ALA A CA 1
ATOM 657 C C . ALA A 1 90 ? 15.477 4.392 -2.951 1.00 95.69 90 ALA A C 1
ATOM 659 O O . ALA A 1 90 ? 14.892 4.732 -1.925 1.00 95.69 90 ALA A O 1
ATOM 660 N N . ILE A 1 91 ? 16.257 5.232 -3.645 1.00 94.75 91 ILE A N 1
ATOM 661 C CA . ILE A 1 91 ? 16.427 6.649 -3.282 1.00 94.75 91 ILE A CA 1
ATOM 662 C C . ILE A 1 91 ? 15.078 7.364 -3.291 1.00 94.75 91 ILE A C 1
ATOM 664 O O . ILE A 1 91 ? 14.752 8.051 -2.325 1.00 94.75 91 ILE A O 1
ATOM 668 N N . PHE A 1 92 ? 14.290 7.182 -4.354 1.00 92.62 92 PHE A N 1
ATOM 669 C CA . PHE A 1 92 ? 12.942 7.737 -4.455 1.00 92.62 92 PHE A CA 1
ATOM 670 C C . PHE A 1 92 ? 12.079 7.314 -3.259 1.00 92.62 92 PHE A C 1
ATOM 672 O O . PHE A 1 92 ? 11.582 8.171 -2.533 1.00 92.62 92 PHE A O 1
ATOM 679 N N . ALA A 1 93 ? 11.961 6.009 -2.999 1.00 94.50 93 ALA A N 1
ATOM 680 C CA . ALA A 1 93 ? 11.128 5.486 -1.922 1.00 94.50 93 ALA A CA 1
ATOM 681 C C . ALA A 1 93 ? 11.575 6.009 -0.549 1.00 94.50 93 ALA A C 1
ATOM 683 O O . ALA A 1 93 ? 10.755 6.475 0.241 1.00 94.50 93 ALA A O 1
ATOM 684 N N . PHE A 1 94 ? 12.882 5.989 -0.278 1.00 94.44 94 PHE A N 1
ATOM 685 C CA . PHE A 1 94 ? 13.435 6.490 0.975 1.00 94.44 94 PHE A CA 1
ATOM 686 C C . PHE A 1 94 ? 13.168 7.985 1.150 1.00 94.44 94 PHE A C 1
ATOM 688 O O . PHE A 1 94 ? 12.662 8.408 2.188 1.00 94.44 94 PHE A O 1
ATOM 695 N N . ARG A 1 95 ? 13.434 8.789 0.117 1.00 91.06 95 ARG A N 1
ATOM 696 C CA . ARG A 1 95 ? 13.229 10.238 0.168 1.00 91.06 95 ARG A CA 1
ATOM 697 C C . ARG A 1 95 ? 11.759 10.601 0.354 1.00 91.06 95 ARG A C 1
ATOM 699 O O . ARG A 1 95 ? 11.477 11.488 1.155 1.00 91.06 95 ARG A O 1
ATOM 706 N N . SER A 1 96 ? 10.855 9.929 -0.357 1.00 90.38 96 SER A N 1
ATOM 707 C CA . SER A 1 96 ? 9.423 10.238 -0.350 1.00 90.38 96 SER A CA 1
ATOM 708 C C . SER A 1 96 ? 8.708 9.785 0.922 1.00 90.38 96 SER A C 1
ATOM 710 O O . SER A 1 96 ? 7.843 10.508 1.407 1.00 90.38 96 SER A O 1
ATOM 712 N N . PHE A 1 97 ? 9.050 8.618 1.482 1.00 92.12 97 PHE A N 1
ATOM 713 C CA . PHE A 1 97 ? 8.315 8.060 2.626 1.00 92.12 97 PHE A CA 1
ATOM 714 C C . PHE A 1 97 ? 8.954 8.351 3.987 1.00 92.12 97 PHE A C 1
ATOM 716 O O . PHE A 1 97 ? 8.220 8.524 4.959 1.00 92.12 97 PHE A O 1
ATOM 723 N N . CYS A 1 98 ? 10.282 8.468 4.091 1.00 91.06 98 CYS A N 1
ATOM 724 C CA . CYS A 1 98 ? 10.915 8.826 5.370 1.00 91.06 98 CYS A CA 1
ATOM 725 C C . CYS A 1 98 ? 10.701 10.302 5.741 1.00 91.06 98 CYS A C 1
ATOM 727 O O . CYS A 1 98 ? 10.695 10.636 6.921 1.00 91.06 98 CYS A O 1
ATOM 729 N N . TRP A 1 99 ? 10.466 11.169 4.750 1.00 88.88 99 TRP A N 1
ATOM 730 C CA . TRP A 1 99 ? 10.104 12.581 4.937 1.00 88.88 99 TRP A CA 1
ATOM 731 C C . TRP A 1 99 ? 8.666 12.869 4.501 1.00 88.88 99 TRP A C 1
ATOM 733 O O . TRP A 1 99 ? 8.366 13.959 4.015 1.00 88.88 99 TRP A O 1
ATOM 743 N N . LEU A 1 100 ? 7.767 11.894 4.683 1.00 86.19 100 LEU A N 1
ATOM 744 C CA . LEU A 1 100 ? 6.352 12.058 4.345 1.00 86.19 100 LEU A CA 1
ATOM 745 C C . LEU A 1 100 ? 5.744 13.265 5.080 1.00 86.19 100 LEU A C 1
ATOM 747 O O . LEU A 1 100 ? 5.062 14.080 4.467 1.00 86.19 100 LEU A O 1
ATOM 751 N N . PHE A 1 101 ? 6.046 13.384 6.376 1.00 87.12 101 PHE A N 1
ATOM 752 C CA . PHE A 1 101 ? 5.886 14.602 7.166 1.00 87.12 101 PHE A CA 1
ATOM 753 C C . PHE A 1 101 ? 6.952 14.651 8.261 1.00 87.12 101 PHE A C 1
ATOM 755 O O . PHE A 1 101 ? 7.336 13.616 8.816 1.00 87.12 101 PHE A O 1
ATOM 762 N N . TYR A 1 102 ? 7.423 15.848 8.588 1.00 86.00 102 TYR A N 1
ATOM 763 C CA . TYR A 1 102 ? 8.437 16.075 9.614 1.00 86.00 102 TYR A CA 1
ATOM 764 C C . TYR A 1 102 ? 8.040 17.242 10.526 1.00 86.00 102 TYR A C 1
ATOM 766 O O . TYR A 1 102 ? 7.034 17.908 10.303 1.00 86.00 102 TYR A O 1
ATOM 774 N N . PHE A 1 103 ? 8.727 17.375 11.665 1.00 84.81 103 PHE A N 1
ATOM 775 C CA . PHE A 1 103 ? 8.500 18.491 12.588 1.00 84.81 103 PHE A CA 1
ATOM 776 C C . PHE A 1 103 ? 9.645 19.467 12.363 1.00 84.81 103 PHE A C 1
ATOM 778 O O . PHE A 1 103 ? 10.802 19.059 12.473 1.00 84.81 103 PHE A O 1
ATOM 785 N N . GLU A 1 104 ? 9.321 20.717 12.068 1.00 85.94 104 GLU A N 1
ATOM 786 C CA . GLU A 1 104 ? 10.278 21.818 12.050 1.00 85.94 104 GLU A CA 1
ATOM 787 C C . GLU A 1 104 ? 9.836 22.828 13.114 1.00 85.94 104 GLU A C 1
ATOM 789 O O . GLU A 1 104 ? 8.860 23.565 12.961 1.00 85.94 104 GLU A O 1
ATOM 794 N N . GLY A 1 105 ? 10.489 22.773 14.279 1.00 85.81 105 GLY A N 1
ATOM 795 C CA . GLY A 1 105 ? 10.041 23.505 15.464 1.00 85.81 105 GLY A CA 1
ATOM 796 C C . GLY A 1 105 ? 8.640 23.069 15.909 1.00 85.81 105 GLY A C 1
ATOM 797 O O . GLY A 1 105 ? 8.437 21.914 16.281 1.00 85.81 105 GLY A O 1
ATOM 798 N N . GLY A 1 106 ? 7.682 24.001 15.887 1.00 83.56 106 GLY A N 1
ATOM 799 C CA . GLY A 1 106 ? 6.271 23.745 16.206 1.00 83.56 106 GLY A CA 1
ATOM 800 C C . GLY A 1 106 ? 5.400 23.362 15.003 1.00 83.56 106 GLY A C 1
ATOM 801 O O . GLY A 1 106 ? 4.226 23.045 15.193 1.00 83.56 106 GLY A O 1
ATOM 802 N N . ASN A 1 107 ? 5.945 23.392 13.784 1.00 83.12 107 ASN A N 1
ATOM 803 C CA . ASN A 1 107 ? 5.187 23.154 12.559 1.00 83.12 107 ASN A CA 1
ATOM 804 C C . ASN A 1 107 ? 5.272 21.693 12.109 1.00 83.12 107 ASN A C 1
ATOM 806 O O . ASN A 1 107 ? 6.251 20.987 12.371 1.00 83.12 107 ASN A O 1
ATOM 810 N N . ILE A 1 108 ? 4.217 21.244 11.426 1.00 83.81 108 ILE A N 1
ATOM 811 C CA . ILE A 1 108 ? 4.199 19.976 10.698 1.00 83.81 108 ILE A CA 1
ATOM 812 C C . ILE A 1 108 ? 4.377 20.299 9.225 1.00 83.81 108 ILE A C 1
ATOM 814 O O . ILE A 1 108 ? 3.453 20.812 8.597 1.00 83.81 108 ILE A O 1
ATOM 818 N N . ASP A 1 109 ? 5.532 19.932 8.687 1.00 85.88 109 ASP A N 1
ATOM 819 C CA . ASP A 1 109 ? 5.878 20.217 7.304 1.00 85.88 109 ASP A CA 1
ATOM 820 C C . ASP A 1 109 ? 5.829 18.954 6.450 1.00 85.88 109 ASP A C 1
ATOM 822 O O . ASP A 1 109 ? 6.079 17.832 6.910 1.00 85.88 109 ASP A O 1
ATOM 826 N N . ILE A 1 110 ? 5.477 19.150 5.182 1.00 85.81 110 ILE A N 1
ATOM 827 C CA . ILE A 1 110 ? 5.318 18.102 4.177 1.00 85.81 110 ILE A CA 1
ATOM 828 C C . ILE A 1 110 ? 6.179 18.478 2.980 1.00 85.81 110 ILE A C 1
ATOM 830 O O . ILE A 1 110 ? 6.102 19.592 2.471 1.00 85.81 110 ILE A O 1
ATOM 834 N N . GLN A 1 111 ? 6.989 17.532 2.506 1.00 81.38 111 GLN A N 1
ATOM 835 C CA . GLN A 1 111 ? 7.933 17.796 1.424 1.00 81.38 111 GLN A CA 1
ATOM 836 C C . GLN A 1 111 ? 7.245 18.038 0.068 1.00 81.38 111 GLN A C 1
ATOM 838 O O . GLN A 1 111 ? 7.680 18.885 -0.706 1.00 81.38 111 GLN A O 1
ATOM 843 N N . SER A 1 112 ? 6.226 17.238 -0.261 1.00 78.44 112 SER A N 1
ATOM 844 C CA . SER A 1 112 ? 5.586 17.273 -1.579 1.00 78.44 112 SER A CA 1
ATOM 845 C C . SER A 1 112 ? 4.348 18.170 -1.557 1.00 78.44 112 SER A C 1
ATOM 847 O O . SER A 1 112 ? 3.431 17.890 -0.779 1.00 78.44 112 SER A O 1
ATOM 849 N N . PRO A 1 113 ? 4.245 19.172 -2.451 1.00 77.88 113 PRO A N 1
ATOM 850 C CA . PRO A 1 113 ? 3.057 20.019 -2.537 1.00 77.88 113 PRO A CA 1
ATOM 851 C C . PRO A 1 113 ? 1.811 19.214 -2.926 1.00 77.88 113 PRO A C 1
ATOM 853 O O . PRO A 1 113 ? 0.712 19.520 -2.475 1.00 77.88 113 PRO A O 1
ATOM 856 N N . PHE A 1 114 ? 1.979 18.133 -3.697 1.00 78.50 114 PHE A N 1
ATOM 857 C CA . PHE A 1 114 ? 0.879 17.241 -4.070 1.00 78.50 114 PHE A CA 1
ATOM 858 C C . PHE A 1 114 ? 0.341 16.433 -2.885 1.00 78.50 114 PHE A C 1
ATOM 860 O O . PHE A 1 114 ? -0.807 16.010 -2.913 1.00 78.50 114 PHE A O 1
ATOM 867 N N . ASN A 1 115 ? 1.155 16.221 -1.847 1.00 82.19 115 ASN A N 1
ATOM 868 C CA . ASN A 1 115 ? 0.778 15.428 -0.679 1.00 82.19 115 ASN A CA 1
ATOM 869 C C . ASN A 1 115 ? 0.236 16.280 0.477 1.00 82.19 115 ASN A C 1
ATOM 871 O O . ASN A 1 115 ? -0.272 15.728 1.445 1.00 82.19 115 ASN A O 1
ATOM 875 N N . LEU A 1 116 ? 0.348 17.611 0.400 1.00 79.88 116 LEU A N 1
ATOM 876 C CA . LEU A 1 116 ? -0.050 18.518 1.481 1.00 79.88 116 LEU A CA 1
ATOM 877 C C . LEU A 1 116 ? -1.539 18.359 1.840 1.00 79.88 116 LEU A C 1
ATOM 879 O O . LEU A 1 116 ? -1.876 18.216 3.013 1.00 79.88 116 LEU A O 1
ATOM 883 N N . GLY A 1 117 ? -2.417 18.338 0.830 1.00 76.12 117 GLY A N 1
ATOM 884 C CA . GLY A 1 117 ? -3.861 18.159 1.023 1.00 76.12 117 GLY A CA 1
ATOM 885 C C . GLY A 1 117 ? -4.249 16.721 1.379 1.00 76.12 117 GLY A C 1
ATOM 886 O O . GLY A 1 117 ? -4.990 16.498 2.336 1.00 76.12 117 GLY A O 1
ATOM 887 N N . ASP A 1 118 ? -3.704 15.745 0.649 1.00 84.62 118 ASP A N 1
ATOM 888 C CA . ASP A 1 118 ? -4.059 14.331 0.817 1.00 84.62 118 ASP A CA 1
ATOM 889 C C . ASP A 1 118 ? -3.571 13.771 2.160 1.00 84.62 118 ASP A C 1
ATOM 891 O O . ASP A 1 118 ? -4.305 13.060 2.850 1.00 84.62 118 ASP A O 1
ATOM 895 N N . LEU A 1 119 ? -2.359 14.117 2.605 1.00 87.75 119 LEU A N 1
ATOM 896 C CA . LEU A 1 119 ? -1.818 13.567 3.847 1.00 87.75 119 LEU A CA 1
ATOM 897 C C . LEU A 1 119 ? -2.616 14.020 5.073 1.00 87.75 119 LEU A C 1
ATOM 899 O O . LEU A 1 119 ? -2.860 13.209 5.964 1.00 87.75 119 LEU A O 1
ATOM 903 N N . GLY A 1 120 ? -3.059 15.279 5.120 1.00 87.31 120 GLY A N 1
ATOM 904 C CA . GLY A 1 120 ? -3.904 15.778 6.210 1.00 87.31 120 GLY A CA 1
ATOM 905 C C . GLY A 1 120 ? -5.212 14.989 6.347 1.00 87.31 120 GLY A C 1
ATOM 906 O O . GLY A 1 120 ? -5.613 14.627 7.460 1.00 87.31 120 GLY A O 1
ATOM 907 N N . LEU A 1 121 ? -5.829 14.645 5.213 1.00 87.56 121 LEU A N 1
ATOM 908 C CA . LEU A 1 121 ? -7.011 13.786 5.152 1.00 87.56 121 LEU A CA 1
ATOM 909 C C . LEU A 1 121 ? -6.714 12.391 5.727 1.00 87.56 121 LEU A C 1
ATOM 911 O O . LEU A 1 121 ? -7.409 11.918 6.626 1.00 87.56 121 LEU A O 1
ATOM 915 N N . HIS A 1 122 ? -5.639 11.757 5.262 1.00 90.94 122 HIS A N 1
ATOM 916 C CA . HIS A 1 122 ? -5.249 10.414 5.686 1.00 90.94 122 HIS A CA 1
ATOM 917 C C . HIS A 1 122 ? -4.895 10.326 7.174 1.00 90.94 122 HIS A C 1
ATOM 919 O O . HIS A 1 122 ? -5.318 9.398 7.863 1.00 90.94 122 HIS A O 1
ATOM 925 N N . LEU A 1 123 ? -4.153 11.306 7.700 1.00 91.38 123 LEU A N 1
ATOM 926 C CA . LEU A 1 123 ? -3.822 11.378 9.126 1.00 91.38 123 LEU A CA 1
ATOM 927 C C . LEU A 1 123 ? -5.086 11.515 9.981 1.00 91.38 123 LEU A C 1
ATOM 929 O O . LEU A 1 123 ? -5.170 10.893 11.042 1.00 91.38 123 LEU A O 1
ATOM 933 N N . THR A 1 124 ? -6.068 12.289 9.507 1.00 90.19 124 THR A N 1
ATOM 934 C CA . THR A 1 124 ? -7.381 12.403 10.151 1.00 90.19 124 THR A CA 1
ATOM 935 C C . THR A 1 124 ? -8.070 11.044 10.194 1.00 90.19 124 THR A C 1
ATOM 937 O O . THR A 1 124 ? -8.399 10.588 11.283 1.00 90.19 124 THR A O 1
ATOM 940 N N . TYR A 1 125 ? -8.199 10.339 9.065 1.00 91.00 125 TYR A N 1
ATOM 941 C CA . TYR A 1 125 ? -8.837 9.015 9.036 1.00 91.00 125 TYR A CA 1
ATOM 942 C C . TYR A 1 125 ? -8.162 8.002 9.958 1.00 91.00 125 TYR A C 1
ATOM 944 O O . TYR A 1 125 ? -8.843 7.352 10.749 1.00 91.00 125 TYR A O 1
ATOM 952 N N . ILE A 1 126 ? -6.831 7.901 9.912 1.00 94.19 126 ILE A N 1
ATOM 953 C CA . ILE A 1 126 ? -6.068 6.972 10.757 1.00 94.19 126 ILE A CA 1
ATOM 954 C C . ILE A 1 126 ? -6.354 7.230 12.239 1.00 94.19 126 ILE A C 1
ATOM 956 O O . ILE A 1 126 ? -6.659 6.296 12.981 1.00 94.19 126 ILE A O 1
ATOM 960 N N . LYS A 1 127 ? -6.291 8.496 12.671 1.00 92.81 127 LYS A N 1
ATOM 961 C CA . LYS A 1 127 ? -6.559 8.869 14.066 1.00 92.81 127 LYS A CA 1
ATOM 962 C C . LYS A 1 127 ? -8.019 8.667 14.449 1.00 92.81 127 LYS A C 1
ATOM 964 O O . LYS A 1 127 ? -8.293 8.197 15.546 1.00 92.81 127 LYS A O 1
ATOM 969 N N . THR A 1 128 ? -8.949 8.985 13.555 1.00 91.50 128 THR A N 1
ATOM 970 C CA . THR A 1 128 ? -10.380 8.766 13.765 1.00 91.50 128 THR A CA 1
ATOM 971 C C . THR A 1 128 ? -10.670 7.285 14.008 1.00 91.50 128 THR A C 1
ATOM 973 O O . THR A 1 128 ? -11.310 6.961 15.004 1.00 91.50 128 THR A O 1
ATOM 976 N N . PHE A 1 129 ? -10.133 6.377 13.186 1.00 93.38 129 PHE A N 1
ATOM 977 C CA . PHE A 1 129 ? -10.265 4.935 13.417 1.00 93.38 129 PHE A CA 1
ATOM 978 C C . PHE A 1 129 ? -9.604 4.485 14.719 1.00 93.38 129 PHE A C 1
ATOM 980 O O . PHE A 1 129 ? -10.207 3.730 15.478 1.00 93.38 129 PHE A O 1
ATOM 987 N N . ALA A 1 130 ? -8.390 4.963 14.994 1.00 94.50 130 ALA A N 1
ATOM 988 C CA . ALA A 1 130 ? -7.646 4.592 16.194 1.00 94.50 130 ALA A CA 1
ATOM 989 C C . ALA A 1 130 ? -8.319 5.059 17.495 1.00 94.50 130 ALA A C 1
ATOM 991 O O . ALA A 1 130 ? -8.180 4.402 18.517 1.00 94.50 130 ALA A O 1
ATOM 992 N N . ASN A 1 131 ? -9.091 6.147 17.453 1.00 93.19 131 ASN A N 1
ATOM 993 C CA . ASN A 1 131 ? -9.878 6.627 18.591 1.00 93.19 131 ASN A CA 1
ATOM 994 C C . ASN A 1 131 ? -11.140 5.788 18.867 1.00 93.19 131 ASN A C 1
ATOM 996 O O . ASN A 1 131 ? -11.897 6.121 19.776 1.00 93.19 131 ASN A O 1
ATOM 1000 N N . GLY A 1 132 ? -11.391 4.728 18.091 1.00 90.75 132 GLY A N 1
ATOM 1001 C CA . GLY A 1 132 ? -12.488 3.798 18.344 1.00 90.75 132 GLY A CA 1
ATOM 1002 C C . GLY A 1 132 ? -13.865 4.331 17.962 1.00 90.75 132 GLY A C 1
ATOM 1003 O O . GLY A 1 132 ? -14.855 3.954 18.580 1.00 90.75 132 GLY A O 1
ATOM 1004 N N . VAL A 1 133 ? -13.955 5.206 16.954 1.00 90.38 133 VAL A N 1
ATOM 1005 C CA . VAL A 1 133 ? -15.264 5.628 16.431 1.00 90.38 133 VAL A CA 1
ATOM 1006 C C . VAL A 1 133 ? -16.042 4.441 15.862 1.00 90.38 133 VAL A C 1
ATOM 1008 O O . VAL A 1 133 ? -15.450 3.488 15.349 1.00 90.38 133 VAL A O 1
ATOM 1011 N N . SER A 1 134 ? -17.372 4.547 15.877 1.00 89.31 134 SER A N 1
ATOM 1012 C CA . SER A 1 134 ? -18.245 3.546 15.265 1.00 89.31 134 SER A CA 1
ATOM 1013 C C . SER A 1 134 ? -17.899 3.346 13.794 1.00 89.31 134 SER A C 1
ATOM 1015 O O . SER A 1 134 ? -17.909 4.292 13.001 1.00 89.31 134 SER A O 1
ATOM 1017 N N . LEU A 1 135 ? -17.634 2.093 13.426 1.00 88.94 135 LEU A N 1
ATOM 1018 C CA . LEU A 1 135 ? -17.523 1.686 12.033 1.00 88.94 135 LEU A CA 1
ATOM 1019 C C . LEU A 1 135 ? -18.932 1.373 11.505 1.00 88.94 135 LEU A C 1
ATOM 1021 O O . LEU A 1 135 ? -19.710 0.728 12.194 1.00 88.94 135 LEU A O 1
ATOM 1025 N N . TRP A 1 136 ? -19.334 1.824 10.322 1.00 89.62 136 TRP A N 1
ATOM 1026 C CA . TRP A 1 136 ? -18.617 2.716 9.410 1.00 89.62 136 TRP A CA 1
ATOM 1027 C C . TRP A 1 136 ? -18.819 4.211 9.758 1.00 89.62 136 TRP A C 1
ATOM 1029 O O . TRP A 1 136 ? -19.968 4.633 9.974 1.00 89.62 136 TRP A O 1
ATOM 1039 N N . PRO A 1 137 ? -17.745 5.031 9.790 1.00 85.56 137 PRO A N 1
ATOM 1040 C CA . PRO A 1 137 ? -17.829 6.401 10.283 1.00 85.56 137 PRO A CA 1
ATOM 1041 C C . PRO A 1 137 ? -18.589 7.330 9.330 1.00 85.56 137 PRO A C 1
ATOM 1043 O O . PRO A 1 137 ? -18.681 7.110 8.114 1.00 85.56 137 PRO A O 1
ATOM 1046 N N . ASP A 1 138 ? -19.108 8.413 9.904 1.00 85.94 138 ASP A N 1
ATOM 1047 C CA . ASP A 1 138 ? -19.647 9.531 9.136 1.00 85.94 138 ASP A CA 1
ATOM 1048 C C . ASP A 1 138 ? -18.527 10.263 8.382 1.00 85.94 138 ASP A C 1
ATOM 1050 O O . ASP A 1 138 ? -17.351 10.232 8.757 1.00 85.94 138 ASP A O 1
ATOM 1054 N N . SER A 1 139 ? -18.887 10.905 7.275 1.00 81.75 139 SER A N 1
ATOM 1055 C CA . SER A 1 139 ? -17.964 11.710 6.487 1.00 81.75 139 SER A CA 1
ATOM 1056 C C . SER A 1 139 ? -17.557 12.946 7.291 1.00 81.75 139 SER A C 1
ATOM 1058 O O . SER A 1 139 ? -18.428 13.730 7.666 1.00 81.75 139 SER A O 1
ATOM 1060 N N . PRO A 1 140 ? -16.252 13.201 7.495 1.00 73.38 140 PRO A N 1
ATOM 1061 C CA . PRO A 1 140 ? -15.813 14.418 8.174 1.00 73.38 140 PRO A CA 1
ATOM 1062 C C . PRO A 1 140 ? -15.998 15.679 7.316 1.00 73.38 140 PRO A C 1
ATOM 1064 O O . PRO A 1 140 ? -15.808 16.783 7.811 1.00 73.38 140 PRO A O 1
ATOM 1067 N N . ILE A 1 141 ? -16.341 15.522 6.031 1.00 75.88 141 ILE A N 1
ATOM 1068 C CA . ILE A 1 141 ? -16.500 16.622 5.068 1.00 75.88 141 ILE A CA 1
ATOM 1069 C C . ILE A 1 141 ? -17.982 16.956 4.842 1.00 75.88 141 ILE A C 1
ATOM 1071 O O . ILE A 1 141 ? -18.331 18.118 4.650 1.00 75.88 141 ILE A O 1
ATOM 1075 N N . TYR A 1 142 ? -18.864 15.951 4.864 1.00 77.75 142 TYR A N 1
ATOM 1076 C CA . TYR A 1 142 ? -20.279 16.107 4.522 1.00 77.75 142 TYR A CA 1
ATOM 1077 C C . TYR A 1 142 ? -21.179 15.635 5.662 1.00 77.75 142 TYR A C 1
ATOM 1079 O O . TYR A 1 142 ? -21.174 14.458 6.020 1.00 77.75 142 TYR A O 1
ATOM 1087 N N . VAL A 1 143 ? -22.008 16.545 6.179 1.00 80.75 143 VAL A N 1
ATOM 1088 C CA . VAL A 1 143 ? -23.020 16.232 7.197 1.00 80.75 143 VAL A CA 1
ATOM 1089 C C . VAL A 1 143 ? -24.051 15.257 6.616 1.00 80.75 143 VAL A C 1
ATOM 1091 O O . VAL A 1 143 ? -24.435 15.378 5.454 1.00 80.75 143 VAL A O 1
ATOM 1094 N N . PHE A 1 144 ? -24.489 14.282 7.417 1.00 81.75 144 PHE A N 1
ATOM 1095 C CA . PHE A 1 144 ? -25.440 13.225 7.029 1.00 81.75 144 PHE A CA 1
ATOM 1096 C C . PHE A 1 144 ? -24.971 12.286 5.902 1.00 81.75 144 PHE A C 1
ATOM 1098 O O . PHE A 1 144 ? -25.776 11.540 5.347 1.00 81.75 144 PHE A O 1
ATOM 1105 N N . SER A 1 145 ? -23.676 12.271 5.577 1.00 84.69 145 SER A N 1
ATOM 1106 C CA . SER A 1 145 ? -23.088 11.272 4.680 1.00 84.69 145 SER A CA 1
ATOM 1107 C C . SER A 1 145 ? -22.188 10.324 5.454 1.00 84.69 145 SER A C 1
ATOM 1109 O O . SER A 1 145 ? -21.497 10.726 6.383 1.00 84.69 145 SER A O 1
ATOM 1111 N N . LYS A 1 146 ? -22.115 9.071 5.003 1.00 85.69 146 LYS A N 1
ATOM 1112 C CA . LYS A 1 146 ? -21.054 8.140 5.397 1.00 85.69 146 LYS A CA 1
ATOM 1113 C C . LYS A 1 146 ? -19.767 8.426 4.634 1.00 85.69 146 LYS A C 1
ATOM 1115 O O . LYS A 1 146 ? -19.794 9.053 3.570 1.00 85.69 146 LYS A O 1
ATOM 1120 N N . LEU A 1 147 ? -18.642 7.979 5.182 1.00 83.88 147 LEU A N 1
ATOM 1121 C CA . LEU A 1 147 ? -17.350 8.065 4.514 1.00 83.88 147 LEU A CA 1
ATOM 1122 C C . LEU A 1 147 ? -17.368 7.239 3.212 1.00 83.88 147 LEU A C 1
ATOM 1124 O O . LEU A 1 147 ? -17.662 6.053 3.242 1.00 83.88 147 LEU A O 1
ATOM 1128 N N . ARG A 1 148 ? -17.074 7.843 2.056 1.00 82.19 148 ARG A N 1
ATOM 1129 C CA . ARG A 1 148 ? -17.039 7.150 0.742 1.00 82.19 148 ARG A CA 1
ATOM 1130 C C . ARG A 1 148 ? -15.628 7.040 0.161 1.00 82.19 148 ARG A C 1
ATOM 1132 O O . ARG A 1 148 ? -15.432 6.937 -1.042 1.00 82.19 148 ARG A O 1
ATOM 1139 N N . TYR A 1 149 ? -14.631 7.109 1.033 1.00 83.38 149 TYR A N 1
ATOM 1140 C CA . TYR A 1 149 ? -13.229 7.040 0.654 1.00 83.38 149 TYR A CA 1
ATOM 1141 C C . TYR A 1 149 ? -12.702 5.603 0.809 1.00 83.38 149 TYR A C 1
ATOM 1143 O O . TYR A 1 149 ? -13.034 4.960 1.811 1.00 83.38 149 TYR A O 1
ATOM 1151 N N . PRO A 1 150 ? -11.865 5.097 -0.118 1.00 87.56 150 PRO A N 1
ATOM 1152 C CA . PRO A 1 150 ? -11.191 3.814 0.051 1.00 87.56 150 PRO A CA 1
ATOM 1153 C C . PRO A 1 150 ? -10.137 3.901 1.168 1.00 87.56 150 PRO A C 1
ATOM 1155 O O . PRO A 1 150 ? -8.972 4.227 0.954 1.00 87.56 150 PRO A O 1
ATOM 1158 N N . VAL A 1 151 ? -10.566 3.620 2.395 1.00 89.25 151 VAL A N 1
ATOM 1159 C CA . VAL A 1 151 ? -9.762 3.753 3.621 1.00 89.25 151 VAL A CA 1
ATOM 1160 C C . VAL A 1 151 ? -8.958 2.508 3.979 1.00 89.25 151 VAL A C 1
ATOM 1162 O O . VAL A 1 151 ? -8.390 2.459 5.058 1.00 89.25 151 VAL A O 1
ATOM 1165 N N . GLY A 1 152 ? -8.881 1.474 3.144 1.00 93.19 152 GLY A N 1
ATOM 1166 C CA . GLY A 1 152 ? -8.332 0.172 3.550 1.00 93.19 152 GLY A CA 1
ATOM 1167 C C . GLY A 1 152 ? -6.922 0.237 4.142 1.00 93.19 152 GLY A C 1
ATOM 1168 O O . GLY A 1 152 ? -6.633 -0.398 5.158 1.00 93.19 152 GLY A O 1
ATOM 1169 N N . ILE A 1 153 ? -6.052 1.058 3.553 1.00 94.38 153 ILE A N 1
ATOM 1170 C CA . ILE A 1 153 ? -4.693 1.262 4.063 1.00 94.38 153 ILE A CA 1
ATOM 1171 C C . ILE A 1 153 ? -4.655 2.189 5.285 1.00 94.38 153 ILE A C 1
ATOM 1173 O O . ILE A 1 153 ? -3.788 2.041 6.145 1.00 94.38 153 ILE A O 1
ATOM 1177 N N . ASP A 1 154 ? -5.589 3.131 5.390 1.00 94.44 154 ASP A N 1
ATOM 1178 C CA . ASP A 1 154 ? -5.691 4.046 6.528 1.00 94.44 154 ASP A CA 1
ATOM 1179 C C . ASP A 1 154 ? -6.257 3.324 7.746 1.00 94.44 154 ASP A C 1
ATOM 1181 O O . ASP A 1 154 ? -5.729 3.468 8.840 1.00 94.44 154 ASP A O 1
ATOM 1185 N N . LEU A 1 155 ? -7.249 2.457 7.547 1.00 95.12 155 LEU A N 1
ATOM 1186 C CA . LEU A 1 155 ? -7.764 1.539 8.550 1.00 95.12 155 LEU A CA 1
ATOM 1187 C C . LEU A 1 155 ? -6.661 0.584 9.014 1.00 95.12 155 LEU A C 1
ATOM 1189 O O . LEU A 1 155 ? -6.475 0.424 10.215 1.00 95.12 155 LEU A O 1
ATOM 1193 N N . PHE A 1 156 ? -5.860 0.030 8.095 1.00 96.88 156 PHE A N 1
ATOM 1194 C CA . PHE A 1 156 ? -4.700 -0.790 8.462 1.00 96.88 156 PHE A CA 1
ATOM 1195 C C . PHE A 1 156 ? -3.697 -0.029 9.347 1.00 96.88 156 PHE A C 1
ATOM 1197 O O . PHE A 1 156 ? -3.266 -0.534 10.381 1.00 96.88 156 PHE A O 1
ATOM 1204 N N . ASN A 1 157 ? -3.355 1.213 8.992 1.00 96.75 157 ASN A N 1
ATOM 1205 C CA . ASN A 1 157 ? -2.504 2.056 9.840 1.00 96.75 157 ASN A CA 1
ATOM 1206 C C . ASN A 1 157 ? -3.208 2.470 11.147 1.00 96.75 157 ASN A C 1
ATOM 1208 O O . ASN A 1 157 ? -2.551 2.654 12.169 1.00 96.75 157 ASN A O 1
ATOM 1212 N N . GLY A 1 158 ? -4.536 2.582 11.147 1.00 96.12 158 GLY A N 1
ATOM 1213 C CA . GLY A 1 158 ? -5.360 2.811 12.334 1.00 96.12 158 GLY A CA 1
ATOM 1214 C C . GLY A 1 158 ? -5.275 1.655 13.326 1.00 96.12 158 GLY A C 1
ATOM 1215 O O . GLY A 1 158 ? -5.136 1.901 14.520 1.00 96.12 158 GLY A O 1
ATOM 1216 N N . ILE A 1 159 ? -5.246 0.406 12.843 1.00 97.31 159 ILE A N 1
ATOM 1217 C CA . ILE A 1 159 ? -5.023 -0.789 13.674 1.00 97.31 159 ILE A CA 1
ATOM 1218 C C . ILE A 1 159 ? -3.697 -0.669 14.432 1.00 97.31 159 ILE A C 1
ATOM 1220 O O . ILE A 1 159 ? -3.678 -0.865 15.646 1.00 97.31 159 ILE A O 1
ATOM 1224 N N . LEU A 1 160 ? -2.613 -0.318 13.731 1.00 97.06 160 LEU A N 1
ATOM 1225 C CA . LEU A 1 160 ? -1.282 -0.134 14.322 1.00 97.06 160 LEU A CA 1
ATOM 1226 C C . LEU A 1 160 ? -1.268 1.036 15.318 1.00 97.06 160 LEU A C 1
ATOM 1228 O O . LEU A 1 160 ? -0.810 0.887 16.448 1.00 97.06 160 LEU A O 1
ATOM 1232 N N . THR A 1 161 ? -1.855 2.171 14.944 1.00 96.94 161 THR A N 1
ATOM 1233 C CA . THR A 1 161 ? -1.949 3.351 15.821 1.00 96.94 161 THR A CA 1
ATOM 1234 C C . THR A 1 161 ? -2.701 3.030 17.114 1.00 96.94 161 THR A C 1
ATOM 1236 O O . THR A 1 161 ? -2.271 3.423 18.193 1.00 96.94 161 THR A O 1
ATOM 1239 N N . ASN A 1 162 ? -3.793 2.267 17.029 1.00 96.56 162 ASN A N 1
ATOM 1240 C CA . ASN A 1 162 ? -4.590 1.846 18.183 1.00 96.56 162 ASN A CA 1
ATOM 1241 C C . ASN A 1 162 ? -3.829 0.897 19.132 1.00 96.56 162 ASN A C 1
ATOM 1243 O O . ASN A 1 162 ? -4.129 0.820 20.320 1.00 96.56 162 ASN A O 1
ATOM 1247 N N . LEU A 1 163 ? -2.818 0.181 18.629 1.00 96.62 163 LEU A N 1
ATOM 1248 C CA . LEU A 1 163 ? -1.909 -0.629 19.451 1.00 96.62 163 LEU A CA 1
ATOM 1249 C C . LEU A 1 163 ? -0.779 0.196 20.089 1.00 96.62 163 LEU A C 1
ATOM 1251 O O . LEU A 1 163 ? 0.036 -0.364 20.819 1.00 96.62 163 LEU A O 1
ATOM 1255 N N . GLY A 1 164 ? -0.731 1.507 19.834 1.00 94.81 164 GLY A N 1
ATOM 1256 C CA . GLY A 1 164 ? 0.265 2.423 20.387 1.00 94.81 164 GLY A CA 1
ATOM 1257 C C . GLY A 1 164 ? 1.499 2.632 19.508 1.00 94.81 164 GLY A C 1
ATOM 1258 O O . GLY A 1 164 ? 2.479 3.195 19.986 1.00 94.81 164 GLY A O 1
ATOM 1259 N N . PHE A 1 165 ? 1.488 2.197 18.241 1.00 95.19 165 PHE A N 1
ATOM 1260 C CA . PHE A 1 165 ? 2.590 2.495 17.323 1.00 95.19 165 PHE A CA 1
ATOM 1261 C C . PHE A 1 165 ? 2.566 3.959 16.868 1.00 95.19 165 PHE A C 1
ATOM 1263 O O . PHE A 1 165 ? 1.522 4.508 16.506 1.00 95.19 165 PHE A O 1
ATOM 1270 N N . ASP A 1 166 ? 3.745 4.582 16.830 1.00 93.25 166 ASP A N 1
ATOM 1271 C CA . ASP A 1 166 ? 3.890 5.969 16.400 1.00 93.25 166 ASP A CA 1
ATOM 1272 C C . ASP A 1 166 ? 3.564 6.164 14.912 1.00 93.25 166 ASP A C 1
ATOM 1274 O O . ASP A 1 166 ? 4.030 5.439 14.025 1.00 93.25 166 ASP A O 1
ATOM 1278 N N . LEU A 1 167 ? 2.835 7.245 14.622 1.00 91.44 167 LEU A N 1
ATOM 1279 C CA . LEU A 1 167 ? 2.310 7.542 13.288 1.00 91.44 167 LEU A CA 1
ATOM 1280 C C . LEU A 1 167 ? 3.405 7.800 12.241 1.00 91.44 167 LEU A C 1
ATOM 1282 O O . LEU A 1 167 ? 3.263 7.421 11.088 1.00 91.44 167 LEU A O 1
ATOM 1286 N N . ARG A 1 168 ? 4.527 8.419 12.604 1.00 91.62 168 ARG A N 1
ATOM 1287 C CA . ARG A 1 168 ? 5.624 8.686 11.652 1.00 91.62 168 ARG A CA 1
ATOM 1288 C C . ARG A 1 168 ? 6.326 7.420 11.163 1.00 91.62 168 ARG A C 1
ATOM 1290 O O . ARG A 1 168 ? 6.294 7.166 9.956 1.00 91.62 168 ARG A O 1
ATOM 1297 N N . PRO A 1 169 ? 6.949 6.621 12.050 1.00 92.69 169 PRO A N 1
ATOM 1298 C CA . PRO A 1 169 ? 7.679 5.437 11.625 1.00 92.69 169 PRO A CA 1
ATOM 1299 C C . PRO A 1 169 ? 6.759 4.403 10.978 1.00 92.69 169 PRO A C 1
ATOM 1301 O O . PRO A 1 169 ? 7.178 3.775 10.009 1.00 92.69 169 PRO A O 1
ATOM 1304 N N . GLN A 1 170 ? 5.502 4.260 11.419 1.00 94.00 170 GLN A N 1
ATOM 1305 C CA . GLN A 1 170 ? 4.589 3.302 10.786 1.00 94.00 170 GLN A CA 1
ATOM 1306 C C . GLN A 1 170 ? 4.236 3.690 9.343 1.00 94.00 170 GLN A C 1
ATOM 1308 O O . GLN A 1 170 ? 4.164 2.821 8.472 1.00 94.00 170 GLN A O 1
ATOM 1313 N N . LEU A 1 171 ? 4.037 4.985 9.056 1.00 93.50 171 LEU A N 1
ATOM 1314 C CA . LEU A 1 171 ? 3.693 5.438 7.707 1.00 93.50 171 LEU A CA 1
ATOM 1315 C C . LEU A 1 171 ? 4.901 5.339 6.780 1.00 93.50 171 LEU A C 1
ATOM 1317 O O . LEU A 1 171 ? 4.741 4.910 5.636 1.00 93.50 171 LEU A O 1
ATOM 1321 N N . ALA A 1 172 ? 6.096 5.651 7.290 1.00 94.38 172 ALA A N 1
ATOM 1322 C CA . ALA A 1 172 ? 7.346 5.422 6.576 1.00 94.38 172 ALA A CA 1
ATOM 1323 C C . ALA A 1 172 ? 7.538 3.928 6.271 1.00 94.38 172 ALA A C 1
ATOM 1325 O O . ALA A 1 172 ? 7.733 3.559 5.115 1.00 94.38 172 ALA A O 1
ATOM 1326 N N . ALA A 1 173 ? 7.395 3.050 7.269 1.00 95.06 173 ALA A N 1
ATOM 1327 C CA . ALA A 1 173 ? 7.525 1.604 7.096 1.00 95.06 173 ALA A CA 1
ATOM 1328 C C . ALA A 1 173 ? 6.509 1.051 6.086 1.00 95.06 173 ALA A C 1
ATOM 1330 O O . ALA A 1 173 ? 6.888 0.319 5.172 1.00 95.06 173 ALA A O 1
ATOM 1331 N N . THR A 1 174 ? 5.239 1.450 6.193 1.00 94.94 174 THR A N 1
ATOM 1332 C CA . THR A 1 174 ? 4.184 1.049 5.250 1.00 94.94 174 THR A CA 1
ATOM 1333 C C . THR A 1 174 ? 4.523 1.482 3.826 1.00 94.94 174 THR A C 1
ATOM 1335 O O . THR A 1 174 ? 4.441 0.674 2.903 1.00 94.94 174 THR A O 1
ATOM 1338 N N . GLY A 1 175 ? 4.958 2.731 3.639 1.00 94.69 175 GLY A N 1
ATOM 1339 C CA . GLY A 1 175 ? 5.350 3.261 2.334 1.00 94.69 175 GLY A CA 1
ATOM 1340 C C . GLY A 1 175 ? 6.571 2.563 1.731 1.00 94.69 175 GLY A C 1
ATOM 1341 O O . GLY A 1 175 ? 6.571 2.224 0.547 1.00 94.69 175 GLY A O 1
ATOM 1342 N N . LEU A 1 176 ? 7.592 2.272 2.540 1.00 96.50 176 LEU A N 1
ATOM 1343 C CA . LEU A 1 176 ? 8.798 1.559 2.106 1.00 96.50 176 LEU A CA 1
ATOM 1344 C C . LEU A 1 176 ? 8.504 0.101 1.734 1.00 96.50 176 LEU A C 1
ATOM 1346 O O . LEU A 1 176 ? 8.954 -0.371 0.688 1.00 96.50 176 LEU A O 1
ATOM 1350 N N . LEU A 1 177 ? 7.714 -0.607 2.544 1.00 96.38 177 LEU A N 1
ATOM 1351 C CA . LEU A 1 177 ? 7.305 -1.985 2.256 1.00 96.38 177 LEU A CA 1
ATOM 1352 C C . LEU A 1 177 ? 6.421 -2.055 1.007 1.00 96.38 177 LEU A C 1
ATOM 1354 O O . LEU A 1 177 ? 6.631 -2.919 0.154 1.00 96.38 177 LEU A O 1
ATOM 1358 N N . ALA A 1 178 ? 5.487 -1.117 0.849 1.00 95.44 178 ALA A N 1
ATOM 1359 C CA . ALA A 1 178 ? 4.672 -0.992 -0.355 1.00 95.44 178 ALA A CA 1
ATOM 1360 C C . ALA A 1 178 ? 5.504 -0.648 -1.598 1.00 95.44 178 ALA A C 1
ATOM 1362 O O . ALA A 1 178 ? 5.251 -1.171 -2.683 1.00 95.44 178 ALA A O 1
ATOM 1363 N N . SER A 1 179 ? 6.536 0.184 -1.448 1.00 96.44 179 SER A N 1
ATOM 1364 C CA . SER A 1 179 ? 7.488 0.504 -2.515 1.00 96.44 179 SER A CA 1
ATOM 1365 C C . SER A 1 179 ? 8.274 -0.732 -2.944 1.00 96.44 179 SER A C 1
ATOM 1367 O O . SER A 1 179 ? 8.375 -1.010 -4.137 1.00 96.44 179 SER A O 1
ATOM 1369 N N . LEU A 1 180 ? 8.763 -1.528 -1.989 1.00 96.38 180 LEU A N 1
ATOM 1370 C CA . LEU A 1 180 ? 9.430 -2.799 -2.269 1.00 96.38 180 LEU A CA 1
ATOM 1371 C C . LEU A 1 180 ? 8.487 -3.786 -2.974 1.00 96.38 180 LEU A C 1
ATOM 1373 O O . LEU A 1 180 ? 8.868 -4.413 -3.965 1.00 96.38 180 LEU A O 1
ATOM 1377 N N . ALA A 1 181 ? 7.247 -3.897 -2.492 1.00 96.19 181 ALA A N 1
ATOM 1378 C CA . ALA A 1 181 ? 6.211 -4.729 -3.096 1.00 96.19 181 ALA A CA 1
ATOM 1379 C C . ALA A 1 181 ? 5.902 -4.296 -4.537 1.00 96.19 181 ALA A C 1
ATOM 1381 O O . ALA A 1 181 ? 5.846 -5.136 -5.435 1.00 96.19 181 ALA A O 1
ATOM 1382 N N . THR A 1 182 ? 5.768 -2.989 -4.766 1.00 96.12 182 THR A N 1
ATOM 1383 C CA . THR A 1 182 ? 5.499 -2.380 -6.075 1.00 96.12 182 THR A CA 1
ATOM 1384 C C . THR A 1 182 ? 6.661 -2.591 -7.036 1.00 96.12 182 THR A C 1
ATOM 1386 O O . THR A 1 182 ? 6.450 -3.073 -8.148 1.00 96.12 182 THR A O 1
ATOM 1389 N N . PHE A 1 183 ? 7.895 -2.319 -6.603 1.00 95.81 183 PHE A N 1
ATOM 1390 C CA . PHE A 1 183 ? 9.105 -2.587 -7.381 1.00 95.81 183 PHE A CA 1
ATOM 1391 C C . PHE A 1 183 ? 9.166 -4.053 -7.811 1.00 95.81 183 PHE A C 1
ATOM 1393 O O . PHE A 1 183 ? 9.342 -4.358 -8.992 1.00 95.81 183 PHE A O 1
ATOM 1400 N N . TYR A 1 184 ? 8.971 -4.969 -6.859 1.00 94.62 184 TYR A N 1
ATOM 1401 C CA . TYR A 1 184 ? 9.000 -6.399 -7.133 1.00 94.62 184 TYR A CA 1
ATOM 1402 C C . TYR A 1 184 ? 7.877 -6.815 -8.093 1.00 94.62 184 TYR A C 1
ATOM 1404 O O . TYR A 1 184 ? 8.133 -7.566 -9.033 1.00 94.62 184 TYR A O 1
ATOM 1412 N N . ALA A 1 185 ? 6.654 -6.310 -7.916 1.00 93.75 185 ALA A N 1
ATOM 1413 C CA . ALA A 1 185 ? 5.525 -6.610 -8.794 1.00 93.75 185 ALA A CA 1
ATOM 1414 C C . ALA A 1 185 ? 5.744 -6.093 -10.229 1.00 93.75 185 ALA A C 1
ATOM 1416 O O . ALA A 1 185 ? 5.587 -6.860 -11.179 1.00 93.75 185 ALA A O 1
ATOM 1417 N N . LEU A 1 186 ? 6.191 -4.842 -10.395 1.00 94.25 186 LEU A N 1
ATOM 1418 C CA . LEU A 1 186 ? 6.520 -4.243 -11.697 1.00 94.25 186 LEU A CA 1
ATOM 1419 C C . LEU A 1 186 ? 7.648 -5.006 -12.398 1.00 94.25 186 LEU A C 1
ATOM 1421 O O . LEU A 1 186 ? 7.535 -5.352 -13.577 1.00 94.25 186 LEU A O 1
ATOM 1425 N N . TYR A 1 187 ? 8.711 -5.338 -11.659 1.00 92.75 187 TYR A N 1
ATOM 1426 C CA . TYR A 1 187 ? 9.822 -6.129 -12.181 1.00 92.75 187 TYR A CA 1
ATOM 1427 C C . TYR A 1 187 ? 9.366 -7.520 -12.638 1.00 92.75 187 TYR A C 1
ATOM 1429 O O . TYR A 1 187 ? 9.781 -8.004 -13.690 1.00 92.75 187 TYR A O 1
ATOM 1437 N N . ARG A 1 188 ? 8.481 -8.177 -11.881 1.00 88.31 188 ARG A N 1
ATOM 1438 C CA . ARG A 1 188 ? 7.944 -9.499 -12.247 1.00 88.31 188 ARG A CA 1
ATOM 1439 C C . ARG A 1 188 ? 6.926 -9.445 -13.385 1.00 88.31 188 ARG A C 1
ATOM 1441 O O . ARG A 1 188 ? 6.739 -10.470 -14.038 1.00 88.31 188 ARG A O 1
ATOM 1448 N N . TRP A 1 189 ? 6.290 -8.300 -13.615 1.00 88.50 189 TRP A N 1
ATOM 1449 C CA . TRP A 1 189 ? 5.326 -8.092 -14.695 1.00 88.50 189 TRP A CA 1
ATOM 1450 C C . TRP A 1 189 ? 5.991 -7.833 -16.050 1.00 88.50 189 TRP A C 1
ATOM 1452 O O . TRP A 1 189 ? 5.613 -8.451 -17.044 1.00 88.50 189 TRP A O 1
ATOM 1462 N N . GLY A 1 190 ? 6.991 -6.949 -16.095 1.00 86.44 190 GLY A N 1
ATOM 1463 C CA . GLY A 1 190 ? 7.627 -6.546 -17.354 1.00 86.44 190 GLY A CA 1
ATOM 1464 C C . GLY A 1 190 ? 9.082 -6.100 -17.210 1.00 86.44 190 GLY A C 1
ATOM 1465 O O . GLY A 1 190 ? 9.572 -5.289 -17.999 1.00 86.44 190 GLY A O 1
ATOM 1466 N N . GLY A 1 191 ? 9.783 -6.616 -16.199 1.00 89.88 191 GLY A N 1
ATOM 1467 C CA . GLY A 1 191 ? 11.217 -6.426 -16.004 1.00 89.88 191 GLY A CA 1
ATOM 1468 C C . GLY A 1 191 ? 11.622 -4.998 -15.645 1.00 89.88 191 GLY A C 1
ATOM 1469 O O . GLY A 1 191 ? 10.809 -4.148 -15.282 1.00 89.88 191 GLY A O 1
ATOM 1470 N N . THR A 1 192 ? 12.922 -4.732 -15.768 1.00 91.50 192 THR A N 1
ATOM 1471 C CA . THR A 1 192 ? 13.533 -3.436 -15.440 1.00 91.50 192 THR A CA 1
ATOM 1472 C C . THR A 1 192 ? 12.931 -2.277 -16.236 1.00 91.50 192 THR A C 1
ATOM 1474 O O . THR A 1 192 ? 12.799 -1.180 -15.704 1.00 91.50 192 THR A O 1
ATOM 1477 N N . PHE A 1 193 ? 12.512 -2.518 -17.484 1.00 90.81 193 PHE A N 1
ATOM 1478 C CA . PHE A 1 193 ? 11.887 -1.495 -18.325 1.00 90.81 193 PHE A CA 1
ATOM 1479 C C . PHE A 1 193 ? 10.573 -0.981 -17.731 1.00 90.81 193 PHE A C 1
ATOM 1481 O O . PHE A 1 193 ? 10.340 0.220 -17.710 1.00 90.81 193 PHE A O 1
ATOM 1488 N N . THR A 1 194 ? 9.745 -1.872 -17.182 1.00 92.62 194 THR A N 1
ATOM 1489 C CA . THR A 1 194 ? 8.472 -1.477 -16.559 1.00 92.62 194 THR A CA 1
ATOM 1490 C C . THR A 1 194 ? 8.705 -0.650 -15.296 1.00 92.62 194 THR A C 1
ATOM 1492 O O . THR A 1 194 ? 8.022 0.347 -15.078 1.00 92.62 194 THR A O 1
ATOM 1495 N N . VAL A 1 195 ? 9.707 -1.014 -14.490 1.00 94.38 195 VAL A N 1
ATOM 1496 C CA . VAL A 1 195 ? 10.094 -0.223 -13.311 1.00 94.38 195 VAL A CA 1
ATOM 1497 C C . VAL A 1 195 ? 10.596 1.162 -13.726 1.00 94.38 195 VAL A C 1
ATOM 1499 O O . VAL A 1 195 ? 10.182 2.163 -13.148 1.00 94.38 195 VAL A O 1
ATOM 1502 N N . ALA A 1 196 ? 11.450 1.233 -14.750 1.00 92.12 196 ALA A N 1
ATOM 1503 C CA . ALA A 1 196 ? 11.948 2.498 -15.279 1.00 92.12 196 ALA A CA 1
ATOM 1504 C C . ALA A 1 196 ? 10.808 3.359 -15.847 1.00 92.12 196 ALA A C 1
ATOM 1506 O O . ALA A 1 196 ? 10.728 4.540 -15.535 1.00 92.12 196 ALA A O 1
ATOM 1507 N N . GLY A 1 197 ? 9.886 2.771 -16.613 1.00 91.50 197 GLY A N 1
ATOM 1508 C CA . GLY A 1 197 ? 8.714 3.471 -17.141 1.00 91.50 197 GLY A CA 1
ATOM 1509 C C . GLY A 1 197 ? 7.781 3.988 -16.043 1.00 91.50 197 GLY A C 1
ATOM 1510 O O . GLY A 1 197 ? 7.208 5.065 -16.179 1.00 91.50 197 GLY A O 1
ATOM 1511 N N . PHE A 1 198 ? 7.660 3.269 -14.925 1.00 92.50 198 PHE A N 1
ATOM 1512 C CA . PHE A 1 198 ? 6.947 3.774 -13.754 1.00 92.50 198 PHE A CA 1
ATOM 1513 C C . PHE A 1 198 ? 7.678 4.957 -13.106 1.00 92.50 198 PHE A C 1
ATOM 1515 O O . PHE A 1 198 ? 7.039 5.946 -12.773 1.00 92.50 198 PHE A O 1
ATOM 1522 N N . LEU A 1 199 ? 8.999 4.880 -12.934 1.00 90.00 199 LEU A N 1
ATOM 1523 C CA . LEU A 1 199 ? 9.764 5.903 -12.218 1.00 90.00 199 LEU A CA 1
ATOM 1524 C C . LEU A 1 199 ? 9.958 7.193 -13.029 1.00 90.00 199 LEU A C 1
ATOM 1526 O O . LEU A 1 199 ? 9.863 8.288 -12.485 1.00 90.00 199 LEU A O 1
ATOM 1530 N N . PHE A 1 200 ? 10.221 7.053 -14.327 1.00 86.56 200 PHE A N 1
ATOM 1531 C CA . PHE A 1 200 ? 10.583 8.146 -15.231 1.00 86.56 200 PHE A CA 1
ATOM 1532 C C . PHE A 1 200 ? 9.424 8.600 -16.124 1.00 86.56 200 PHE A C 1
ATOM 1534 O O . PHE A 1 200 ? 9.649 9.238 -17.152 1.00 86.56 200 PHE A O 1
ATOM 1541 N N . ASN A 1 201 ? 8.177 8.283 -15.766 1.00 85.31 201 ASN A N 1
ATOM 1542 C CA . ASN A 1 201 ? 7.040 8.888 -16.453 1.00 85.31 201 ASN A CA 1
ATOM 1543 C C . ASN A 1 201 ? 6.893 10.377 -16.092 1.00 85.31 201 ASN A C 1
ATOM 1545 O O . ASN A 1 201 ? 7.386 10.856 -15.071 1.00 85.31 201 ASN A O 1
ATOM 1549 N N . GLY A 1 202 ? 6.188 11.114 -16.949 1.00 70.94 202 GLY A N 1
ATOM 1550 C CA . GLY A 1 202 ? 5.792 12.497 -16.672 1.00 70.94 202 GLY A CA 1
ATOM 1551 C C . GLY A 1 202 ? 6.144 13.520 -17.753 1.00 70.94 202 GLY A C 1
ATOM 1552 O O . GLY A 1 202 ? 6.541 14.640 -17.461 1.00 70.94 202 GLY A O 1
ATOM 1553 N N . GLY A 1 203 ? 5.920 13.179 -19.020 1.00 68.31 203 GLY A N 1
ATOM 1554 C CA . GLY A 1 203 ? 6.014 14.141 -20.119 1.00 68.31 203 GLY A CA 1
ATOM 1555 C C . GLY A 1 203 ? 7.447 14.539 -20.482 1.00 68.31 203 GLY A C 1
ATOM 1556 O O . GLY A 1 203 ? 8.421 13.944 -20.029 1.00 68.31 203 GLY A O 1
ATOM 1557 N N . ILE A 1 204 ? 7.570 15.536 -21.361 1.00 71.12 204 ILE A N 1
ATOM 1558 C CA . ILE A 1 204 ? 8.846 15.906 -21.990 1.00 71.12 204 ILE A CA 1
ATOM 1559 C C . ILE A 1 204 ? 9.629 16.991 -21.234 1.00 71.12 204 ILE A C 1
ATOM 1561 O O . ILE A 1 204 ? 10.684 17.410 -21.698 1.00 71.12 204 ILE A O 1
ATOM 1565 N N . ALA A 1 205 ? 9.150 17.442 -20.070 1.00 67.00 205 ALA A N 1
ATOM 1566 C CA . ALA A 1 205 ? 9.798 18.509 -19.300 1.00 67.00 205 ALA A CA 1
ATOM 1567 C C . ALA A 1 205 ? 11.243 18.151 -18.898 1.00 67.00 205 ALA A C 1
ATOM 1569 O O . ALA A 1 205 ? 12.116 19.013 -18.904 1.00 67.00 205 ALA A O 1
ATOM 1570 N N . GLY A 1 206 ? 11.537 16.865 -18.670 1.00 65.19 206 GLY A N 1
ATOM 1571 C CA . GLY A 1 206 ? 12.903 16.385 -18.439 1.00 65.19 206 GLY A CA 1
ATOM 1572 C C . GLY A 1 206 ? 13.861 16.587 -19.619 1.00 65.19 206 GLY A C 1
ATOM 1573 O O . GLY A 1 206 ? 15.065 16.687 -19.407 1.00 65.19 206 GLY A O 1
ATOM 1574 N N . TYR A 1 207 ? 13.357 16.722 -20.852 1.00 72.44 207 TYR A N 1
ATOM 1575 C CA . TYR A 1 207 ? 14.185 17.034 -22.023 1.00 72.44 207 TYR A CA 1
ATOM 1576 C C . TYR A 1 207 ? 14.606 18.506 -22.071 1.00 72.44 207 TYR A C 1
ATOM 1578 O O . TYR A 1 207 ? 15.582 18.818 -22.751 1.00 72.44 207 TYR A O 1
ATOM 1586 N N . ALA A 1 208 ? 13.950 19.400 -21.318 1.00 73.81 208 ALA A N 1
ATOM 1587 C CA . ALA A 1 208 ? 14.392 20.789 -21.195 1.00 73.81 208 ALA A CA 1
ATOM 1588 C C . ALA A 1 208 ? 15.814 20.871 -20.617 1.00 73.81 208 ALA A C 1
ATOM 1590 O O . ALA A 1 208 ? 16.592 21.720 -21.039 1.00 73.81 208 ALA A O 1
ATOM 1591 N N . PHE A 1 209 ? 16.200 19.926 -19.748 1.00 72.50 209 PHE A N 1
ATOM 1592 C CA . PHE A 1 209 ? 17.575 19.803 -19.257 1.00 72.50 209 PHE A CA 1
ATOM 1593 C C . PHE A 1 209 ? 18.598 19.620 -20.387 1.00 72.50 209 PHE A C 1
ATOM 1595 O O . PHE A 1 209 ? 19.695 20.164 -20.306 1.00 72.50 209 PHE A O 1
ATOM 1602 N N . LEU A 1 210 ? 18.255 18.895 -21.457 1.00 79.75 210 LEU A N 1
ATOM 1603 C CA . LEU A 1 210 ? 19.168 18.694 -22.590 1.00 79.75 210 LEU A CA 1
ATOM 1604 C C . LEU A 1 210 ? 19.406 19.981 -23.391 1.00 79.75 210 LEU A C 1
ATOM 1606 O O . LEU A 1 210 ? 20.359 20.036 -24.159 1.00 79.75 210 LEU A O 1
ATOM 1610 N N . GLN A 1 211 ? 18.545 20.988 -23.228 1.00 79.69 211 GLN A N 1
ATOM 1611 C CA . GLN A 1 211 ? 18.669 22.287 -23.886 1.00 79.69 211 GLN A CA 1
ATOM 1612 C C . GLN A 1 211 ? 19.266 23.348 -22.956 1.00 79.69 211 GLN A C 1
ATOM 1614 O O . GLN A 1 211 ? 20.116 24.124 -23.378 1.00 79.69 211 GLN A O 1
ATOM 1619 N N . THR A 1 212 ? 18.825 23.401 -21.697 1.00 79.25 212 THR A N 1
ATOM 1620 C CA . THR A 1 212 ? 19.225 24.447 -20.743 1.00 79.25 212 THR A CA 1
ATOM 1621 C C . THR A 1 212 ? 20.424 24.056 -19.884 1.00 79.25 212 THR A C 1
ATOM 1623 O O . THR A 1 212 ? 21.065 24.936 -19.318 1.00 79.25 212 THR A O 1
ATOM 1626 N N . HIS A 1 213 ? 20.719 22.757 -19.753 1.00 79.06 213 HIS A N 1
ATOM 1627 C CA . HIS A 1 213 ? 21.691 22.187 -18.808 1.00 79.06 213 HIS A CA 1
ATOM 1628 C C . HIS A 1 213 ? 21.472 22.607 -17.344 1.00 79.06 213 HIS A C 1
ATOM 1630 O O . HIS A 1 213 ? 22.378 22.510 -16.516 1.00 79.06 213 HIS A O 1
ATOM 1636 N N . GLN A 1 214 ? 20.258 23.050 -17.005 1.00 76.88 214 GLN A N 1
ATOM 1637 C CA . GLN A 1 214 ? 19.895 23.491 -15.663 1.00 76.88 214 GLN A CA 1
ATOM 1638 C C . GLN A 1 214 ? 18.960 22.485 -14.995 1.00 76.88 214 GLN A C 1
ATOM 1640 O O . GLN A 1 214 ? 17.934 22.088 -15.554 1.00 76.88 214 GLN A O 1
ATOM 1645 N N . PHE A 1 215 ? 19.300 22.108 -13.763 1.00 71.75 215 PHE A N 1
ATOM 1646 C CA . PHE A 1 215 ? 18.404 21.375 -12.875 1.00 71.75 215 PHE A CA 1
ATOM 1647 C C . PHE A 1 215 ? 17.436 22.362 -12.222 1.00 71.75 215 PHE A C 1
ATOM 1649 O O . PHE A 1 215 ? 17.715 22.912 -11.159 1.00 71.75 215 PHE A O 1
ATOM 1656 N N . LEU A 1 216 ? 16.318 22.615 -12.898 1.00 71.62 216 LEU A N 1
ATOM 1657 C CA . LEU A 1 216 ? 15.224 23.427 -12.374 1.00 71.62 216 LEU A CA 1
ATOM 1658 C C . LEU A 1 216 ? 14.151 22.529 -11.754 1.00 71.62 216 LEU A C 1
ATOM 1660 O O . LEU A 1 216 ? 13.903 21.416 -12.226 1.00 71.62 216 LEU A O 1
ATOM 1664 N N . ASP A 1 217 ? 13.495 23.031 -10.711 1.00 70.88 217 ASP A N 1
ATOM 1665 C CA . ASP A 1 217 ? 12.294 22.401 -10.174 1.00 70.88 217 ASP A CA 1
ATOM 1666 C C . ASP A 1 217 ? 11.098 22.711 -11.085 1.00 70.88 217 ASP A C 1
ATOM 1668 O O . ASP A 1 217 ? 10.486 23.773 -11.011 1.00 70.88 217 ASP A O 1
ATOM 1672 N N . TYR A 1 218 ? 10.760 21.763 -11.955 1.00 69.12 218 TYR A N 1
ATOM 1673 C CA . TYR A 1 218 ? 9.599 21.854 -12.843 1.00 69.12 218 TYR A CA 1
ATOM 1674 C C . TYR A 1 218 ? 8.289 21.373 -12.186 1.00 69.12 218 TYR A C 1
ATOM 1676 O O . TYR A 1 218 ? 7.286 21.212 -12.879 1.00 69.12 218 TYR A O 1
ATOM 1684 N N . GLN A 1 219 ? 8.266 21.103 -10.877 1.00 64.81 219 GLN A N 1
ATOM 1685 C CA . GLN A 1 219 ? 7.039 20.751 -10.148 1.00 64.81 219 GLN A CA 1
ATOM 1686 C C . GLN A 1 219 ? 6.389 21.970 -9.496 1.00 64.81 219 GLN A C 1
ATOM 1688 O O . GLN A 1 219 ? 5.162 22.045 -9.455 1.00 64.81 219 GLN A O 1
ATOM 1693 N N . GLY A 1 220 ? 7.195 22.929 -9.032 1.00 61.28 220 GLY A N 1
ATOM 1694 C CA . GLY A 1 220 ? 6.734 24.156 -8.372 1.00 61.28 220 GLY A CA 1
ATOM 1695 C C . GLY A 1 220 ? 6.526 25.372 -9.285 1.00 61.28 220 GLY A C 1
ATOM 1696 O O . GLY A 1 220 ? 6.144 26.433 -8.795 1.00 61.28 220 GLY A O 1
ATOM 1697 N N . THR A 1 221 ? 6.786 25.268 -10.594 1.00 60.78 221 THR A N 1
ATOM 1698 C CA . THR A 1 221 ? 6.703 26.427 -11.508 1.00 60.78 221 THR A CA 1
ATOM 1699 C C . THR A 1 221 ? 5.294 26.654 -12.063 1.00 60.78 221 THR A C 1
ATOM 1701 O O . THR A 1 221 ? 4.576 25.719 -12.409 1.00 60.78 221 THR A O 1
ATOM 1704 N N . SER A 1 222 ? 4.905 27.925 -12.207 1.00 57.84 222 SER A N 1
ATOM 1705 C CA . SER A 1 222 ? 3.579 28.365 -12.677 1.00 57.84 222 SER A CA 1
ATOM 1706 C C . SER A 1 222 ? 3.271 28.043 -14.145 1.00 57.84 222 SER A C 1
ATOM 1708 O O . SER A 1 222 ? 2.116 28.131 -14.553 1.00 57.84 222 SER A O 1
ATOM 1710 N N . HIS A 1 223 ? 4.280 27.693 -14.950 1.00 57.38 223 HIS A N 1
ATOM 1711 C CA . HIS A 1 223 ? 4.149 27.590 -16.410 1.00 57.38 223 HIS A CA 1
ATOM 1712 C C . HIS A 1 223 ? 4.410 26.185 -16.973 1.00 57.38 223 HIS A C 1
ATOM 1714 O O . HIS A 1 223 ? 4.037 25.916 -18.112 1.00 57.38 223 HIS A O 1
ATOM 1720 N N . VAL A 1 224 ? 5.003 25.274 -16.192 1.00 63.28 224 VAL A N 1
ATOM 1721 C CA . VAL A 1 224 ? 5.246 23.880 -16.590 1.00 63.28 224 VAL A CA 1
ATOM 1722 C C . VAL A 1 224 ? 4.959 22.992 -15.384 1.00 63.28 224 VAL A C 1
ATOM 1724 O O . VAL A 1 224 ? 5.730 22.974 -14.437 1.00 63.28 224 VAL A O 1
ATOM 1727 N N . SER A 1 225 ? 3.842 22.260 -15.403 1.00 63.91 225 SER A N 1
ATOM 1728 C CA . SER A 1 225 ? 3.497 21.309 -14.338 1.00 63.91 225 SER A CA 1
ATOM 1729 C C . SER A 1 225 ? 3.930 19.905 -14.757 1.00 63.91 225 SER A C 1
ATOM 1731 O O . SER A 1 225 ? 3.163 19.167 -15.381 1.00 63.91 225 SER A O 1
ATOM 1733 N N . TRP A 1 226 ? 5.177 19.530 -14.458 1.00 68.88 226 TRP A N 1
ATOM 1734 C CA . TRP A 1 226 ? 5.608 18.139 -14.622 1.00 68.88 226 TRP A CA 1
ATOM 1735 C C . TRP A 1 226 ? 4.917 17.279 -13.557 1.00 68.88 226 TRP A C 1
ATOM 1737 O O . TRP A 1 226 ? 5.187 17.404 -12.365 1.00 68.88 226 TRP A O 1
ATOM 1747 N N . LYS A 1 227 ? 4.038 16.368 -13.996 1.00 75.06 227 LYS A N 1
ATOM 1748 C CA . LYS A 1 227 ? 3.388 15.364 -13.143 1.00 75.06 227 LYS A CA 1
ATOM 1749 C C . LYS A 1 227 ? 3.883 13.961 -13.483 1.00 75.06 227 LYS A C 1
ATOM 1751 O O . LYS A 1 227 ? 3.691 13.504 -14.606 1.00 75.06 227 LYS A O 1
ATOM 1756 N N . SER A 1 228 ? 4.514 13.286 -12.527 1.00 83.25 228 SER A N 1
ATOM 1757 C CA . SER A 1 228 ? 4.876 11.870 -12.636 1.00 83.25 228 SER A CA 1
ATOM 1758 C C . SER A 1 228 ? 3.982 11.033 -11.723 1.00 83.25 228 SER A C 1
ATOM 1760 O O . SER A 1 228 ? 3.692 11.433 -10.597 1.00 83.25 228 SER A O 1
ATOM 1762 N N . ILE A 1 229 ? 3.561 9.853 -12.184 1.00 87.38 229 ILE A N 1
ATOM 1763 C CA . ILE A 1 229 ? 2.709 8.922 -11.429 1.00 87.38 229 ILE A CA 1
ATOM 1764 C C . ILE A 1 229 ? 3.295 8.625 -10.037 1.00 87.38 229 ILE A C 1
ATOM 1766 O O . ILE A 1 229 ? 2.527 8.672 -9.073 1.00 87.38 229 ILE A O 1
ATOM 1770 N N . PRO A 1 2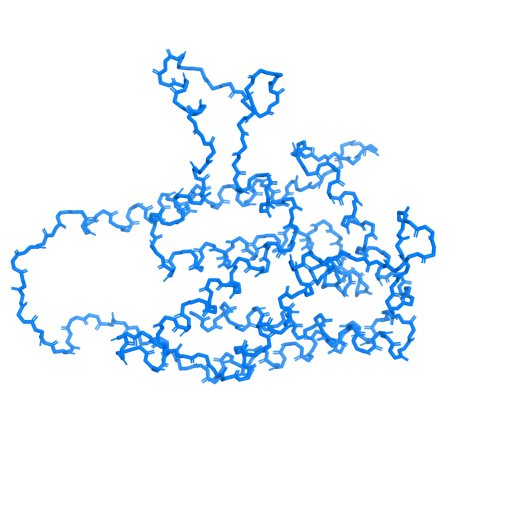30 ? 4.613 8.370 -9.863 1.00 88.44 230 PRO A N 1
ATOM 1771 C CA . PRO A 1 230 ? 5.169 8.112 -8.541 1.00 88.44 230 PRO A CA 1
ATOM 1772 C C . PRO A 1 230 ? 4.935 9.265 -7.559 1.00 88.44 230 PRO A C 1
ATOM 1774 O O . PRO A 1 230 ? 4.598 9.025 -6.404 1.00 88.44 230 PRO A O 1
ATOM 1777 N N . LEU A 1 231 ? 5.078 10.516 -8.005 1.00 83.88 231 LEU A N 1
ATOM 1778 C CA . LEU A 1 231 ? 5.024 11.682 -7.121 1.00 83.88 231 LEU A CA 1
ATOM 1779 C C . LEU A 1 231 ? 3.617 12.250 -6.951 1.00 83.88 231 LEU A C 1
ATOM 1781 O O . LEU A 1 231 ? 3.289 12.712 -5.862 1.00 83.88 231 LEU A O 1
ATOM 1785 N N . THR A 1 232 ? 2.786 12.211 -7.995 1.00 84.88 232 THR A N 1
ATOM 1786 C CA . THR A 1 232 ? 1.445 12.815 -7.969 1.00 84.88 232 THR A CA 1
ATOM 1787 C C . THR A 1 232 ? 0.332 11.830 -7.644 1.00 84.88 232 THR A C 1
ATOM 1789 O O . THR A 1 232 ? -0.787 12.269 -7.400 1.00 84.88 232 THR A O 1
ATOM 1792 N N . MET A 1 233 ? 0.601 10.520 -7.694 1.00 87.81 233 MET A N 1
ATOM 1793 C CA . MET A 1 233 ? -0.389 9.488 -7.374 1.00 87.81 233 MET A CA 1
ATOM 1794 C C . MET A 1 233 ? 0.138 8.479 -6.357 1.00 87.81 233 MET A C 1
ATOM 1796 O O . MET A 1 233 ? -0.495 8.277 -5.336 1.00 87.81 233 MET A O 1
ATOM 1800 N N . PHE A 1 234 ? 1.282 7.832 -6.590 1.00 90.56 234 PHE A N 1
ATOM 1801 C CA . PHE A 1 234 ? 1.714 6.719 -5.730 1.00 90.56 234 PHE A CA 1
ATOM 1802 C C . PHE A 1 234 ? 2.050 7.150 -4.295 1.00 90.56 234 PHE A C 1
ATOM 1804 O O . PHE A 1 234 ? 1.702 6.450 -3.347 1.00 90.56 234 PHE A O 1
ATOM 1811 N N . VAL A 1 235 ? 2.721 8.294 -4.130 1.00 88.44 235 VAL A N 1
ATOM 1812 C CA . VAL A 1 235 ? 3.049 8.851 -2.804 1.00 88.44 235 VAL A CA 1
ATOM 1813 C C . VAL A 1 235 ? 1.821 9.457 -2.118 1.00 88.44 235 VAL A C 1
ATOM 1815 O O . VAL A 1 235 ? 1.725 9.394 -0.894 1.00 88.44 235 VAL A O 1
ATOM 1818 N N . THR A 1 236 ? 0.901 10.035 -2.890 1.00 86.62 236 THR A N 1
ATOM 1819 C CA . THR A 1 236 ? -0.246 10.803 -2.384 1.00 86.62 236 THR A CA 1
ATOM 1820 C C . THR A 1 236 ? -1.455 9.913 -2.111 1.00 86.62 236 THR A C 1
ATOM 1822 O O . THR A 1 236 ? -1.956 9.856 -0.992 1.00 86.62 236 THR A O 1
ATOM 1825 N N . GLN A 1 237 ? -1.874 9.124 -3.100 1.00 88.00 237 GLN A N 1
ATOM 1826 C CA . GLN A 1 237 ? -2.982 8.183 -2.999 1.00 88.00 237 GLN A CA 1
ATOM 1827 C C . GLN A 1 237 ? -2.513 6.898 -2.328 1.00 88.00 237 GLN A C 1
ATOM 1829 O O . GLN A 1 237 ? -2.102 5.932 -2.979 1.00 88.00 237 GLN A O 1
ATOM 1834 N N . ARG A 1 238 ? -2.640 6.851 -1.002 1.00 86.75 238 ARG A N 1
ATOM 1835 C CA . ARG A 1 238 ? -2.184 5.706 -0.199 1.00 86.75 238 ARG A CA 1
ATOM 1836 C C . ARG A 1 238 ? -2.815 4.379 -0.627 1.00 86.75 238 ARG A C 1
ATOM 1838 O O . ARG A 1 238 ? -2.204 3.331 -0.444 1.00 86.75 238 ARG A O 1
ATOM 1845 N N . GLY A 1 239 ? -3.999 4.402 -1.239 1.00 87.62 239 GLY A N 1
ATOM 1846 C CA . GLY A 1 239 ? -4.630 3.218 -1.820 1.00 87.62 239 GLY A CA 1
ATOM 1847 C C . GLY A 1 239 ? -3.770 2.482 -2.856 1.00 87.62 239 GLY A C 1
ATOM 1848 O O . GLY A 1 239 ? -3.756 1.249 -2.905 1.00 87.62 239 GLY A O 1
ATOM 1849 N N . LEU A 1 240 ? -2.963 3.219 -3.629 1.00 91.69 240 LEU A N 1
ATOM 1850 C CA . LEU A 1 240 ? -2.061 2.652 -4.636 1.00 91.69 240 LEU A CA 1
ATOM 1851 C C . LEU A 1 240 ? -0.907 1.848 -4.032 1.00 91.69 240 LEU A C 1
ATOM 1853 O O . LEU A 1 240 ? -0.403 0.939 -4.696 1.00 91.69 240 LEU A O 1
ATOM 1857 N N . LEU A 1 241 ? -0.537 2.118 -2.774 1.00 93.31 241 LEU A N 1
ATOM 1858 C CA . LEU A 1 241 ? 0.478 1.356 -2.036 1.00 93.31 241 LEU A CA 1
ATOM 1859 C C . LEU A 1 241 ? 0.117 -0.132 -1.949 1.00 93.31 241 LEU A C 1
ATOM 1861 O O . LEU A 1 241 ? 0.997 -0.991 -1.949 1.00 93.31 241 LEU A O 1
ATOM 1865 N N . TYR A 1 242 ? -1.181 -0.430 -1.905 1.00 94.88 242 TYR A N 1
ATOM 1866 C CA . TYR A 1 242 ? -1.709 -1.787 -1.931 1.00 94.88 242 TYR A CA 1
ATOM 1867 C C . TYR A 1 242 ? -2.169 -2.205 -3.334 1.00 94.88 242 TYR A C 1
ATOM 1869 O O . TYR A 1 242 ? -1.857 -3.304 -3.797 1.00 94.88 242 TYR A O 1
ATOM 1877 N N . ALA A 1 243 ? -2.899 -1.332 -4.033 1.00 93.62 243 ALA A N 1
ATOM 1878 C CA . ALA A 1 243 ? -3.583 -1.699 -5.268 1.00 93.62 243 ALA A CA 1
ATOM 1879 C C . ALA A 1 243 ? -2.638 -2.010 -6.434 1.00 93.62 243 ALA A C 1
ATOM 1881 O O . ALA A 1 243 ? -2.912 -2.947 -7.180 1.00 93.62 243 ALA A O 1
ATOM 1882 N N . ILE A 1 244 ? -1.512 -1.299 -6.581 1.00 94.12 244 ILE A N 1
ATOM 1883 C CA . ILE A 1 244 ? -0.536 -1.599 -7.642 1.00 94.12 244 ILE A CA 1
ATOM 1884 C C . ILE A 1 244 ? 0.065 -3.003 -7.466 1.00 94.12 244 ILE A C 1
ATOM 1886 O O . ILE A 1 244 ? -0.044 -3.811 -8.395 1.00 94.12 244 ILE A O 1
ATOM 1890 N N . PRO A 1 245 ? 0.682 -3.348 -6.316 1.00 95.06 245 PRO A N 1
ATOM 1891 C CA . PRO A 1 245 ? 1.271 -4.671 -6.154 1.00 95.06 245 PRO A CA 1
ATOM 1892 C C . PRO A 1 245 ? 0.227 -5.796 -6.178 1.00 95.06 245 PRO A C 1
ATOM 1894 O O . PRO A 1 245 ? 0.502 -6.840 -6.771 1.00 95.06 245 PRO A O 1
ATOM 1897 N N . ALA A 1 246 ? -0.966 -5.596 -5.604 1.00 95.12 246 ALA A N 1
ATOM 1898 C CA . ALA A 1 246 ? -2.046 -6.586 -5.653 1.00 95.12 246 ALA A CA 1
ATOM 1899 C C . ALA A 1 246 ? -2.610 -6.768 -7.070 1.00 95.12 246 ALA A C 1
ATOM 1901 O O . ALA A 1 246 ? -2.734 -7.898 -7.543 1.00 95.12 246 ALA A O 1
ATOM 1902 N N . GLY A 1 247 ? -2.883 -5.673 -7.780 1.00 94.06 247 GLY A N 1
ATOM 1903 C CA . GLY A 1 247 ? -3.426 -5.688 -9.136 1.00 94.06 247 GLY A CA 1
ATOM 1904 C C . GLY A 1 247 ? -2.470 -6.327 -10.138 1.00 94.06 247 GLY A C 1
ATOM 1905 O O . GLY A 1 247 ? -2.871 -7.206 -10.894 1.00 94.06 247 GLY A O 1
ATOM 1906 N N . LEU A 1 248 ? -1.179 -5.976 -10.104 1.00 93.56 248 LEU A N 1
ATOM 1907 C CA . LEU A 1 248 ? -0.170 -6.602 -10.970 1.00 93.56 248 LEU A CA 1
ATOM 1908 C C . LEU A 1 248 ? -0.008 -8.098 -10.695 1.00 93.56 248 LEU A C 1
ATOM 1910 O O . LEU A 1 248 ? 0.233 -8.882 -11.614 1.00 93.56 248 LEU A O 1
ATOM 1914 N N . LEU A 1 249 ? -0.141 -8.507 -9.435 1.00 92.69 249 LEU A N 1
ATOM 1915 C CA . LEU A 1 249 ? -0.088 -9.909 -9.052 1.00 92.69 249 LEU A CA 1
ATOM 1916 C C . LEU A 1 249 ? -1.315 -10.685 -9.557 1.00 92.69 249 LEU A C 1
ATOM 1918 O O . LEU A 1 249 ? -1.127 -11.767 -10.114 1.00 92.69 249 LEU A O 1
ATOM 1922 N N . LEU A 1 250 ? -2.523 -10.121 -9.449 1.00 92.81 250 LEU A N 1
ATOM 1923 C CA . LEU A 1 250 ? -3.751 -10.698 -10.013 1.00 92.81 250 LEU A CA 1
ATOM 1924 C C . LEU A 1 250 ? -3.685 -10.783 -11.539 1.00 92.81 250 LEU A C 1
ATOM 1926 O O . LEU A 1 250 ? -3.903 -11.849 -12.109 1.00 92.81 250 LEU A O 1
ATOM 1930 N N . LEU A 1 251 ? -3.288 -9.699 -12.209 1.00 92.06 251 LEU A N 1
ATOM 1931 C CA . LEU A 1 251 ? -3.115 -9.685 -13.661 1.00 92.06 251 LEU A CA 1
ATOM 1932 C C . LEU A 1 251 ? -2.096 -10.737 -14.112 1.00 92.06 251 LEU A C 1
ATOM 1934 O O . LEU A 1 251 ? -2.294 -11.402 -15.130 1.00 92.06 251 LEU A O 1
ATOM 1938 N N . ARG A 1 252 ? -1.000 -10.916 -13.361 1.00 88.31 252 ARG A N 1
ATOM 1939 C CA . ARG A 1 252 ? 0.001 -11.949 -13.661 1.00 88.31 252 ARG A CA 1
ATOM 1940 C C . ARG A 1 252 ? -0.589 -13.342 -13.495 1.00 88.31 252 ARG A C 1
ATOM 1942 O O . ARG A 1 252 ? -0.331 -14.202 -14.331 1.00 88.31 252 ARG A O 1
ATOM 1949 N N . GLN A 1 253 ? -1.359 -13.565 -12.437 1.00 88.25 253 GLN A N 1
ATOM 1950 C CA . GLN A 1 253 ? -2.037 -14.833 -12.202 1.00 88.25 253 GLN A CA 1
ATOM 1951 C C . GLN A 1 253 ? -3.027 -15.155 -13.323 1.00 88.25 253 GLN A C 1
ATOM 1953 O O . GLN A 1 253 ? -2.992 -16.259 -13.855 1.00 88.25 253 GLN A O 1
ATOM 1958 N N . TRP A 1 254 ? -3.858 -14.197 -13.729 1.00 89.50 254 TRP A N 1
ATOM 1959 C CA . TRP A 1 254 ? -4.814 -14.378 -14.822 1.00 89.50 254 TRP A CA 1
ATOM 1960 C C . TRP A 1 254 ? -4.135 -14.618 -16.163 1.00 89.50 254 TRP A C 1
ATOM 1962 O O . TRP A 1 254 ? -4.598 -15.461 -16.926 1.00 89.50 254 TRP A O 1
ATOM 1972 N N . ARG A 1 255 ? -3.003 -13.956 -16.428 1.00 87.31 255 ARG A N 1
ATOM 1973 C CA . ARG A 1 255 ? -2.194 -14.237 -17.620 1.00 87.31 255 ARG A CA 1
ATOM 1974 C C . ARG A 1 255 ? -1.718 -15.691 -17.657 1.00 87.31 255 ARG A C 1
ATOM 1976 O O . ARG A 1 255 ? -1.784 -16.297 -18.714 1.00 87.31 255 ARG A O 1
ATOM 1983 N N . VAL A 1 256 ? -1.262 -16.247 -16.533 1.00 84.50 256 VAL A N 1
ATOM 1984 C CA . VAL A 1 256 ? -0.817 -17.653 -16.471 1.00 84.50 256 VAL A CA 1
ATOM 1985 C C . VAL A 1 256 ? -2.005 -18.618 -16.548 1.00 84.50 256 VAL A C 1
ATOM 1987 O O . VAL A 1 256 ? -1.932 -19.618 -17.243 1.00 84.50 256 VAL A O 1
ATOM 1990 N N . LYS A 1 257 ? -3.111 -18.312 -15.861 1.00 84.12 257 LYS A N 1
ATOM 1991 C CA . LYS A 1 257 ? -4.293 -19.184 -15.753 1.00 84.12 257 LYS A CA 1
ATOM 1992 C C . LYS A 1 257 ? -5.116 -19.275 -17.043 1.00 84.12 257 LYS A C 1
ATOM 1994 O O . LYS A 1 257 ? -5.676 -20.326 -17.322 1.00 84.12 257 LYS A O 1
ATOM 1999 N N . TYR A 1 258 ? -5.236 -18.172 -17.785 1.00 85.69 258 TYR A N 1
ATOM 2000 C CA . TYR A 1 258 ? -6.074 -18.085 -18.990 1.00 85.69 258 TYR A CA 1
ATOM 2001 C C . TYR A 1 258 ? -5.273 -17.875 -20.282 1.00 85.69 258 TYR A C 1
ATOM 2003 O O . TYR A 1 258 ? -5.848 -17.904 -21.368 1.00 85.69 258 TYR A O 1
ATOM 2011 N N . GLY A 1 259 ? -3.971 -17.605 -20.180 1.00 80.69 259 GLY A N 1
ATOM 2012 C CA . GLY A 1 259 ? -3.082 -17.473 -21.330 1.00 80.69 259 GLY A CA 1
ATOM 2013 C C . GLY A 1 259 ? -2.455 -18.802 -21.747 1.00 80.69 259 GLY A C 1
ATOM 2014 O O . GLY A 1 259 ? -2.722 -19.853 -21.177 1.00 80.69 259 GLY A O 1
ATOM 2015 N N . SER A 1 260 ? -1.574 -18.739 -22.742 1.00 65.50 260 SER A N 1
ATOM 2016 C CA . SER A 1 260 ? -0.839 -19.889 -23.287 1.00 65.50 260 SER A CA 1
ATOM 2017 C C . SER A 1 260 ? 0.407 -20.288 -22.477 1.00 65.50 260 SER A C 1
ATOM 2019 O O . SER A 1 260 ? 1.168 -21.146 -22.915 1.00 65.50 260 SER A O 1
ATOM 2021 N N . ASP A 1 261 ? 0.647 -19.661 -21.321 1.00 64.31 261 ASP A N 1
ATOM 2022 C CA . ASP A 1 261 ? 1.842 -19.864 -20.490 1.00 64.31 261 ASP A CA 1
ATOM 2023 C C . ASP A 1 261 ? 1.658 -21.055 -19.518 1.00 64.31 261 ASP A C 1
ATOM 2025 O O . ASP A 1 261 ? 1.685 -20.889 -18.295 1.00 64.31 261 ASP A O 1
ATOM 2029 N N . SER A 1 262 ? 1.478 -22.270 -20.055 1.00 56.41 262 SER A N 1
ATOM 2030 C CA . SER A 1 262 ? 1.216 -23.503 -19.280 1.00 56.41 262 SER A CA 1
ATOM 2031 C C . SER A 1 262 ? 2.382 -23.953 -18.385 1.00 56.41 262 SER A C 1
ATOM 2033 O O . SER A 1 262 ? 2.178 -24.619 -17.374 1.00 56.41 262 SER A O 1
ATOM 2035 N N . ASP A 1 263 ? 3.618 -23.542 -18.684 1.00 57.38 263 ASP A N 1
ATOM 2036 C CA . ASP A 1 263 ? 4.818 -23.968 -17.941 1.00 57.38 263 ASP A CA 1
ATOM 2037 C C . ASP A 1 263 ? 4.928 -23.369 -16.518 1.00 57.38 263 ASP A C 1
ATOM 2039 O O . ASP A 1 263 ? 5.850 -23.693 -15.763 1.00 57.38 263 ASP A O 1
ATOM 2043 N N . GLN A 1 264 ? 4.019 -22.465 -16.127 1.00 62.22 264 GLN A N 1
ATOM 2044 C CA . GLN A 1 264 ? 4.032 -21.780 -14.824 1.00 62.22 264 GLN A CA 1
ATOM 2045 C C . GLN A 1 264 ? 2.871 -22.151 -13.887 1.00 62.22 264 GLN A C 1
ATOM 2047 O O . GLN A 1 264 ? 2.725 -21.504 -12.845 1.00 62.22 264 GLN A O 1
ATOM 2052 N N . GLU A 1 265 ? 2.098 -23.201 -14.181 1.00 59.81 265 GLU A N 1
ATOM 2053 C CA . GLU A 1 265 ? 0.955 -23.636 -13.352 1.00 59.81 265 GLU A CA 1
ATOM 2054 C C . GLU A 1 265 ? 1.318 -23.848 -11.870 1.00 59.81 265 GLU A C 1
ATOM 2056 O O . GLU A 1 265 ? 0.582 -23.427 -10.978 1.00 59.81 265 GLU A O 1
ATOM 2061 N N . ASN A 1 266 ? 2.516 -24.369 -11.580 1.00 58.69 266 ASN A N 1
ATOM 2062 C CA . ASN A 1 266 ? 2.992 -24.604 -10.208 1.00 58.69 266 ASN A CA 1
ATOM 2063 C C . ASN A 1 266 ? 3.244 -23.322 -9.382 1.00 58.69 266 ASN A C 1
ATOM 2065 O O . ASN A 1 266 ? 3.578 -23.408 -8.203 1.00 58.69 266 ASN A O 1
ATOM 2069 N N . GLN A 1 267 ? 3.132 -22.125 -9.972 1.00 66.69 267 GLN A N 1
ATOM 2070 C CA . GLN A 1 267 ? 3.319 -20.838 -9.281 1.00 66.69 267 GLN A CA 1
ATOM 2071 C C . GLN A 1 267 ? 2.015 -20.052 -9.097 1.00 66.69 267 GLN A C 1
ATOM 2073 O O . GLN A 1 267 ? 2.063 -18.878 -8.709 1.00 66.69 267 GLN A O 1
ATOM 2078 N N . LEU A 1 268 ? 0.869 -20.666 -9.399 1.00 78.88 268 LEU A N 1
ATOM 2079 C CA . LEU A 1 268 ? -0.438 -20.049 -9.223 1.00 78.88 268 LEU A CA 1
ATOM 2080 C C . LEU A 1 268 ? -0.776 -19.889 -7.740 1.00 78.88 268 LEU A C 1
ATOM 2082 O O . LEU A 1 268 ? -0.387 -20.688 -6.886 1.00 78.88 268 LEU A O 1
ATOM 2086 N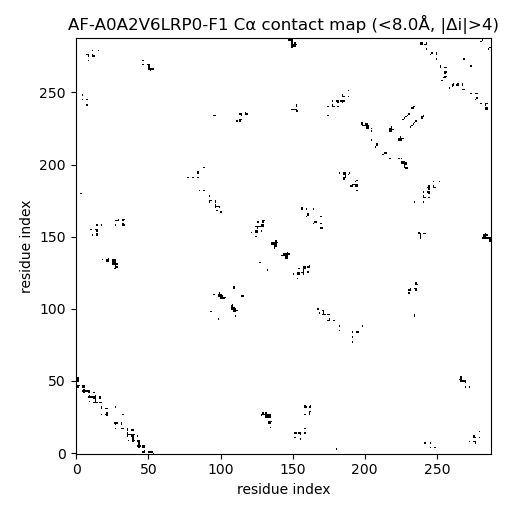 N . LEU A 1 269 ? -1.498 -18.815 -7.432 1.00 84.44 269 LEU A N 1
ATOM 2087 C CA . LEU A 1 269 ? -2.032 -18.624 -6.094 1.00 84.44 269 LEU A CA 1
ATOM 2088 C C . LEU A 1 269 ? -3.229 -19.552 -5.892 1.00 84.44 269 LEU A C 1
ATOM 2090 O O . LEU A 1 269 ? -3.992 -19.774 -6.836 1.00 84.44 269 LEU A O 1
ATOM 2094 N N . PRO A 1 270 ? -3.442 -20.052 -4.664 1.00 88.56 270 PRO A N 1
ATOM 2095 C CA . PRO A 1 270 ? -4.697 -20.686 -4.310 1.00 88.56 270 PRO A CA 1
ATOM 2096 C C . PRO A 1 270 ? -5.879 -19.778 -4.664 1.00 88.56 270 PRO A C 1
ATOM 2098 O O . PRO A 1 270 ? -5.834 -18.567 -4.440 1.00 88.56 270 PRO A O 1
ATOM 2101 N N . VAL A 1 271 ? -6.954 -20.374 -5.176 1.00 89.69 271 VAL A N 1
ATOM 2102 C CA . VAL A 1 271 ? -8.142 -19.652 -5.664 1.00 89.69 271 VAL A CA 1
ATOM 2103 C C . VAL A 1 271 ? -8.742 -18.725 -4.596 1.00 89.69 271 VAL A C 1
ATOM 2105 O O . VAL A 1 271 ? -9.157 -17.612 -4.896 1.00 89.69 271 VAL A O 1
ATOM 2108 N N . TRP A 1 272 ? -8.727 -19.131 -3.325 1.00 92.94 272 TRP A N 1
ATOM 2109 C CA . TRP A 1 272 ? -9.213 -18.289 -2.230 1.00 92.94 272 TRP A CA 1
ATOM 2110 C C . TRP A 1 272 ? -8.382 -17.008 -2.051 1.00 92.94 272 TRP A C 1
ATOM 2112 O O . TRP A 1 272 ? -8.938 -15.959 -1.741 1.00 92.94 272 TRP A O 1
ATOM 2122 N N . ALA A 1 273 ? -7.064 -17.062 -2.275 1.00 92.38 273 ALA A N 1
ATOM 2123 C CA . ALA A 1 273 ? -6.194 -15.896 -2.148 1.00 92.38 273 ALA A CA 1
ATOM 2124 C C . ALA A 1 273 ? -6.430 -14.913 -3.303 1.00 92.38 273 ALA A C 1
ATOM 2126 O O . ALA A 1 273 ? -6.465 -13.706 -3.080 1.00 92.38 273 ALA A O 1
ATOM 2127 N N . GLU A 1 274 ? -6.663 -15.431 -4.515 1.00 92.50 274 GLU A N 1
ATOM 2128 C CA . GLU A 1 274 ? -7.112 -14.646 -5.675 1.00 92.50 274 GLU A CA 1
ATOM 2129 C C . GLU A 1 274 ? -8.396 -13.871 -5.336 1.00 92.50 274 GLU A C 1
ATOM 2131 O O . GLU A 1 274 ? -8.451 -12.652 -5.505 1.00 92.50 274 GLU A O 1
ATOM 2136 N N . TYR A 1 275 ? -9.395 -14.559 -4.771 1.00 94.19 275 TYR A N 1
ATOM 2137 C CA . TYR A 1 275 ? -10.656 -13.931 -4.381 1.00 94.19 275 TYR A CA 1
ATOM 2138 C C . TYR A 1 275 ? -10.501 -12.891 -3.278 1.00 94.19 275 TYR A C 1
ATOM 2140 O O . TYR A 1 275 ? -11.107 -11.832 -3.391 1.00 94.19 275 TYR A O 1
ATOM 2148 N N . ILE A 1 276 ? -9.684 -13.134 -2.248 1.00 95.06 276 ILE A N 1
ATOM 2149 C CA . ILE A 1 276 ? -9.455 -12.135 -1.191 1.00 95.06 276 ILE A CA 1
ATOM 2150 C C . ILE A 1 276 ? -8.842 -10.863 -1.781 1.00 95.06 276 ILE A C 1
ATOM 2152 O O . ILE A 1 276 ? -9.340 -9.771 -1.518 1.00 95.06 276 ILE A O 1
ATOM 2156 N N . LEU A 1 277 ? -7.786 -10.981 -2.591 1.00 94.25 277 LEU A N 1
ATOM 2157 C CA . LEU A 1 277 ? -7.127 -9.812 -3.186 1.00 94.25 277 LEU A CA 1
ATOM 2158 C C . LEU A 1 277 ? -8.071 -9.033 -4.109 1.00 94.25 277 LEU A C 1
ATOM 2160 O O . LEU A 1 277 ? -8.076 -7.805 -4.084 1.00 94.25 277 LEU A O 1
ATOM 2164 N N . TYR A 1 278 ? -8.885 -9.734 -4.902 1.00 93.88 278 TYR A N 1
ATOM 2165 C CA . TYR A 1 278 ? -9.847 -9.098 -5.800 1.00 93.88 278 TYR A CA 1
ATOM 2166 C C . TYR A 1 278 ? -11.007 -8.442 -5.034 1.00 93.88 278 TYR A C 1
ATOM 2168 O O . TYR A 1 278 ? -11.291 -7.263 -5.233 1.00 93.88 278 TYR A O 1
ATOM 2176 N N . ALA A 1 279 ? -11.640 -9.172 -4.112 1.00 93.31 279 ALA A N 1
ATOM 2177 C CA . ALA A 1 279 ? -12.812 -8.710 -3.368 1.00 93.31 279 ALA A CA 1
ATOM 2178 C C . ALA A 1 279 ? -12.499 -7.572 -2.386 1.00 93.31 279 ALA A C 1
ATOM 2180 O O . ALA A 1 279 ? -13.374 -6.764 -2.091 1.00 93.31 279 ALA A O 1
ATOM 2181 N N . THR A 1 280 ? -11.262 -7.481 -1.890 1.00 93.56 280 THR A N 1
ATOM 2182 C CA . THR A 1 280 ? -10.838 -6.385 -1.001 1.00 93.56 280 THR A CA 1
ATOM 2183 C C . THR A 1 280 ? -10.340 -5.155 -1.749 1.00 93.56 280 THR A C 1
ATOM 2185 O O . THR A 1 280 ? -10.262 -4.085 -1.155 1.00 93.56 280 THR A O 1
ATOM 2188 N N . MET A 1 281 ? -10.072 -5.241 -3.054 1.00 91.19 281 MET A N 1
ATOM 2189 C CA . MET A 1 281 ? -9.585 -4.111 -3.853 1.00 91.19 281 MET A CA 1
ATOM 2190 C C . MET A 1 281 ? -10.450 -2.834 -3.761 1.00 91.19 281 MET A C 1
ATOM 2192 O O . MET A 1 281 ? -9.862 -1.750 -3.672 1.00 91.19 281 MET A O 1
ATOM 2196 N N . PRO A 1 282 ? -11.800 -2.905 -3.694 1.00 90.81 282 PRO A N 1
ATOM 2197 C CA . PRO A 1 282 ? -12.625 -1.721 -3.480 1.00 90.81 282 PRO A CA 1
ATOM 2198 C C . PRO A 1 282 ? -12.337 -0.985 -2.175 1.00 90.81 282 PRO A C 1
ATOM 2200 O O . PRO A 1 282 ? -12.334 0.240 -2.153 1.00 90.81 282 PRO A O 1
ATOM 2203 N N . LEU A 1 283 ? -11.997 -1.719 -1.114 1.00 89.81 283 LEU A N 1
ATOM 2204 C CA . LEU A 1 283 ? -11.648 -1.131 0.175 1.00 89.81 283 LEU A CA 1
ATOM 2205 C C . LEU A 1 283 ? -10.359 -0.302 0.093 1.00 89.81 283 LEU A C 1
ATOM 2207 O O . LEU A 1 283 ? -10.199 0.652 0.849 1.00 89.81 283 LEU A O 1
ATOM 2211 N N . PHE A 1 284 ? -9.443 -0.647 -0.817 1.00 90.06 284 PHE A N 1
ATOM 2212 C CA . PHE A 1 284 ? -8.135 -0.003 -0.926 1.00 90.06 284 PHE A CA 1
ATOM 2213 C C . PHE A 1 284 ? -8.039 1.061 -2.016 1.00 90.06 284 PHE A C 1
ATOM 2215 O O . PHE A 1 284 ? -7.257 1.986 -1.837 1.00 90.06 284 PHE A O 1
ATOM 2222 N N . HIS A 1 285 ? -8.765 0.969 -3.135 1.00 82.88 285 HIS A N 1
ATOM 2223 C CA . HIS A 1 285 ? -8.545 1.919 -4.238 1.00 82.88 285 HIS A CA 1
ATOM 2224 C C . HIS A 1 285 ? -9.745 2.211 -5.148 1.00 82.88 285 HIS A C 1
ATOM 2226 O O . HIS A 1 285 ? -9.684 3.174 -5.909 1.00 82.88 285 HIS A O 1
ATOM 2232 N N . ILE A 1 286 ? -10.839 1.443 -5.105 1.00 69.75 286 ILE A N 1
ATOM 2233 C CA . ILE A 1 286 ? -11.980 1.770 -5.974 1.00 69.75 286 ILE A CA 1
ATOM 2234 C C . ILE A 1 286 ? -12.745 2.933 -5.351 1.00 69.75 286 ILE A C 1
ATOM 2236 O O . ILE A 1 286 ? -13.440 2.780 -4.352 1.00 69.75 286 ILE A O 1
ATOM 2240 N N . HIS A 1 287 ? -12.593 4.103 -5.961 1.00 58.59 287 HIS A N 1
ATOM 2241 C CA . HIS A 1 287 ? -13.422 5.264 -5.689 1.00 58.59 287 HIS A CA 1
ATOM 2242 C C . HIS A 1 287 ? -14.814 5.006 -6.286 1.00 58.59 287 HIS A C 1
ATOM 2244 O O . HIS A 1 287 ? -14.949 4.917 -7.506 1.00 58.59 287 HIS A O 1
ATOM 2250 N N . THR A 1 288 ? -15.815 4.821 -5.424 1.00 40.38 288 THR A N 1
ATOM 2251 C CA . THR A 1 288 ? -17.239 4.686 -5.788 1.00 40.38 288 THR A CA 1
ATOM 2252 C C . THR A 1 288 ? -17.986 5.991 -5.595 1.00 40.38 288 THR A C 1
ATOM 2254 O O . THR A 1 288 ? -17.799 6.594 -4.511 1.00 40.38 288 THR A O 1
#

Solvent-accessible surface area (backbone atoms only — not comparable to full-atom values): 15806 Å² total; per-residue (Å²): 104,48,69,57,55,16,52,53,41,21,52,52,43,18,31,51,43,33,48,58,51,11,42,76,66,48,15,45,47,55,67,49,31,52,51,14,48,50,53,5,46,52,55,13,51,52,47,34,72,70,38,56,76,77,77,75,83,76,67,98,75,86,79,86,77,76,86,70,93,67,86,56,78,67,66,77,47,48,64,58,52,39,52,52,52,49,50,54,50,48,53,49,40,50,58,56,28,70,42,51,58,47,73,60,87,93,42,82,45,53,75,48,80,68,30,53,67,46,48,57,53,47,56,48,52,20,50,47,42,32,71,25,46,44,44,85,44,67,25,95,86,41,88,100,35,64,58,66,67,40,44,37,55,35,49,43,52,7,36,46,41,42,70,69,47,57,70,64,66,52,51,20,49,50,45,42,53,25,42,53,40,33,50,52,31,34,35,73,71,56,32,57,62,42,42,45,54,49,69,71,40,38,78,68,65,74,56,50,34,80,76,68,75,53,94,69,72,45,65,83,40,97,86,46,76,53,58,27,56,51,66,66,36,45,70,36,42,58,22,44,43,50,44,52,28,52,50,47,48,51,54,51,47,48,45,43,75,74,45,89,47,67,95,51,63,75,68,50,73,58,68,69,58,56,48,50,58,60,73,45,40,47,42,21,54,48,79,111

pLDDT: mean 84.26, std 15.04, range [34.0, 98.06]

Mean predicted aligned error: 8.29 Å

Radius of gyration: 21.46 Å; Cα contacts (8 Å, |Δi|>4): 340; chains: 1; bounding box: 50×58×54 Å